Protein AF-A0AAN5CCN1-F1 (afdb_monomer_lite)

Organism: NCBI:txid1317129

Foldseek 3Di:
DDPDPDDDDDDDDDDDDDDDDDPVVVVVVVVVVVVVVVVVVVVVVVVVVVVVVVVVVVVVVVVVVVVVVVVVVVVVVVVVVVVVVVVVVVVVVVVVVVVVVVVVVVVVVVVVVVVVVVVVVVVVVVVVVVVVVVVVVVVVVVVVVVVVVVVVVVLVVVLVVLVVVLVVLVCVLVVVVVVLVVVLVVLVVVLVVLVVLLVVLVVLLVVLVVVLVVLVVVLVVLVVVLVCLVVPPDPDDPDPVPVVSVVSSVVSVVSNVVSVVVSVVSVVVSVVSVVSSVVSVVVSVVSVVVSVVSVVVVVVSVVSVVVSVVSVVVSVVSVVVD

pLDDT: mean 79.85, std 13.92, range [31.0, 95.88]

Radius of gyration: 104.15 Å; chains: 1; bounding box: 204×70×300 Å

Sequence (322 aa):
TDPRLVKAAAAWRRPHVVENDDTRRIAELSALLQSSEEKLKKVQAEFEALNTEHENLCFSVMESDREQFLKNEEDERRQMHQQQQENASAEELRALNEQYIAALATASEKTNRAKEAQDLAEEMRKIAVELEEGKEKAEREKEGLEKEKEQWERDRVELQRTSEESARKRMEVESVRVEQERSLEEAKKIVEGLQTSLAEANERVEDEKRAARQFKGERDIFEHQCARLKSGQWIGGEGREAWEHANEARRDSKRVSELTDENEELRESKEKYKKRAREYETQIDELKEDVEKLKKRSKEYERLEKELAESEERVKKLEKKK

Structure (mmCIF, N/CA/C/O backbone):
data_AF-A0AAN5CCN1-F1
#
_entry.id   AF-A0AAN5CCN1-F1
#
loop_
_atom_site.group_PDB
_atom_site.id
_atom_site.type_symbol
_atom_site.label_atom_id
_atom_site.label_alt_id
_atom_site.label_comp_id
_atom_site.label_asym_id
_atom_site.label_entity_id
_atom_site.label_seq_id
_atom_site.pdbx_PDB_ins_code
_atom_site.Cartn_x
_atom_site.Cartn_y
_atom_site.Cartn_z
_atom_site.occupancy
_atom_site.B_iso_or_equiv
_atom_site.auth_seq_id
_atom_site.auth_comp_id
_atom_site.auth_asym_id
_atom_site.auth_atom_id
_atom_site.pdbx_PDB_model_num
ATOM 1 N N . THR A 1 1 ? -143.701 -50.642 207.546 1.00 44.88 1 THR A N 1
ATOM 2 C CA . THR A 1 1 ? -143.679 -51.859 208.384 1.00 44.88 1 THR A CA 1
ATOM 3 C C . THR A 1 1 ? -142.473 -52.654 207.913 1.00 44.88 1 THR A C 1
ATOM 5 O O . THR A 1 1 ? -142.410 -52.966 206.742 1.00 44.88 1 THR A O 1
ATOM 8 N N . ASP A 1 2 ? -141.387 -52.814 208.659 1.00 35.19 2 ASP A N 1
ATOM 9 C CA . ASP A 1 2 ? -141.353 -53.311 210.030 1.00 35.19 2 ASP A CA 1
ATOM 10 C C . ASP A 1 2 ? -140.058 -52.879 210.770 1.00 35.19 2 ASP A C 1
ATOM 12 O O . ASP A 1 2 ? -138.957 -53.043 210.236 1.00 35.19 2 ASP A O 1
ATOM 16 N N . PRO A 1 3 ? -140.177 -52.320 211.985 1.00 55.41 3 PRO A N 1
ATOM 17 C CA . PRO A 1 3 ? -139.086 -52.041 212.903 1.00 55.41 3 PRO A CA 1
ATOM 18 C C . PRO A 1 3 ? -139.010 -53.102 214.018 1.00 55.41 3 PRO A C 1
ATOM 20 O O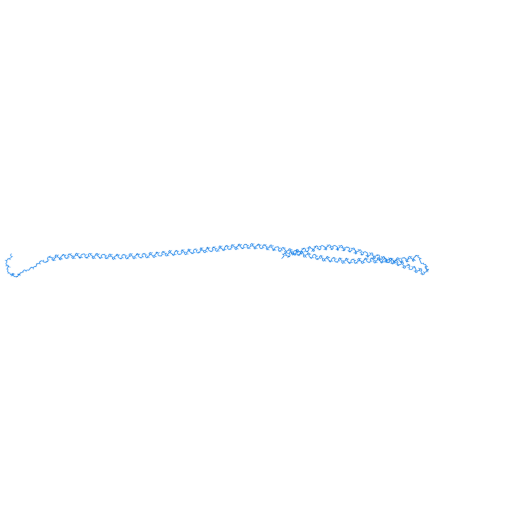 . PRO A 1 3 ? -139.718 -52.947 215.009 1.00 55.41 3 PRO A O 1
ATOM 23 N N . ARG A 1 4 ? -138.136 -54.130 213.919 1.00 36.91 4 ARG A N 1
ATOM 24 C CA . ARG A 1 4 ? -137.666 -54.950 215.080 1.00 36.91 4 ARG A CA 1
ATOM 25 C C . ARG A 1 4 ? -136.592 -56.031 214.806 1.00 36.91 4 ARG A C 1
ATOM 27 O O . ARG A 1 4 ? -136.579 -57.050 215.484 1.00 36.91 4 ARG A O 1
ATOM 34 N N . LEU A 1 5 ? -135.610 -55.785 213.928 1.00 45.53 5 LEU A N 1
ATOM 35 C CA . LEU A 1 5 ? -134.343 -56.558 213.909 1.00 45.53 5 LEU A CA 1
ATOM 36 C C . LEU A 1 5 ? -133.099 -55.665 213.987 1.00 45.53 5 LEU A C 1
ATOM 38 O O . LEU A 1 5 ? -132.207 -55.639 213.148 1.00 45.53 5 LEU A O 1
ATOM 42 N N . VAL A 1 6 ? -133.069 -54.945 215.098 1.00 54.22 6 VAL A N 1
ATOM 43 C CA . VAL A 1 6 ? -131.867 -54.557 215.829 1.00 54.22 6 VAL A CA 1
ATOM 44 C C . VAL A 1 6 ? -131.259 -55.815 216.486 1.00 54.22 6 VAL A C 1
ATOM 46 O O . VAL A 1 6 ? -132.013 -56.582 217.078 1.00 54.22 6 VAL A O 1
ATOM 49 N N . LYS A 1 7 ? -129.912 -55.929 216.458 1.00 37.81 7 LYS A N 1
ATOM 50 C CA . LYS A 1 7 ? -128.978 -56.817 217.221 1.00 37.81 7 LYS A CA 1
ATOM 51 C C . LYS A 1 7 ? -128.386 -58.072 216.537 1.00 37.81 7 LYS A C 1
ATOM 53 O O . LYS A 1 7 ? -128.827 -59.182 216.801 1.00 37.81 7 LYS A O 1
ATOM 58 N N . ALA A 1 8 ? -127.284 -57.862 215.798 1.00 35.12 8 ALA A N 1
ATOM 59 C CA . ALA A 1 8 ? -125.962 -58.543 215.868 1.00 35.12 8 ALA A CA 1
ATOM 60 C C . ALA A 1 8 ? -125.164 -58.173 214.592 1.00 35.12 8 ALA A C 1
ATOM 62 O O . ALA A 1 8 ? -125.654 -58.428 213.506 1.00 35.12 8 ALA A O 1
ATOM 63 N N . ALA A 1 9 ? -123.982 -57.562 214.541 1.00 35.44 9 ALA A N 1
ATOM 64 C CA . ALA A 1 9 ? -123.007 -57.032 215.489 1.00 35.44 9 ALA A CA 1
ATOM 65 C C . ALA A 1 9 ? -122.346 -55.826 214.762 1.00 35.44 9 ALA A C 1
ATOM 67 O O . ALA A 1 9 ? -122.072 -55.910 213.574 1.00 35.44 9 ALA A O 1
ATOM 68 N N . ALA A 1 10 ? -122.125 -54.635 215.319 1.00 42.72 10 ALA A N 1
ATOM 69 C CA . ALA A 1 10 ? -121.619 -54.298 216.647 1.00 42.72 10 ALA A CA 1
ATOM 70 C C . ALA A 1 10 ? -120.283 -54.992 216.995 1.00 42.72 10 ALA A C 1
ATOM 72 O O . ALA A 1 10 ? -120.153 -55.557 218.070 1.00 42.72 10 ALA A O 1
ATOM 73 N N . ALA A 1 11 ? -119.327 -54.952 216.055 1.00 41.59 11 ALA A N 1
ATOM 74 C CA . ALA A 1 11 ? -117.852 -54.971 216.174 1.00 41.59 11 ALA A CA 1
ATOM 75 C C . ALA A 1 11 ? -117.351 -55.108 214.716 1.00 41.59 11 ALA A C 1
ATOM 77 O O . ALA A 1 11 ? -117.793 -56.028 214.048 1.00 41.59 11 ALA A O 1
ATOM 78 N N . TRP A 1 12 ? -116.519 -54.290 214.072 1.00 34.72 12 TRP A N 1
ATOM 79 C CA . TRP A 1 12 ? -115.275 -53.599 214.422 1.00 34.72 12 TRP A CA 1
ATOM 80 C C . TRP A 1 12 ? -115.269 -52.259 213.638 1.00 34.72 12 TRP A C 1
ATOM 82 O O . TRP A 1 12 ? -115.491 -52.255 212.437 1.00 34.72 12 TRP A O 1
ATOM 92 N N . ARG A 1 13 ? -115.320 -51.075 214.262 1.00 39.66 13 ARG A N 1
ATOM 93 C CA . ARG A 1 13 ? -114.197 -50.215 214.700 1.00 39.66 13 ARG A CA 1
ATOM 94 C C . ARG A 1 13 ? -113.121 -49.899 213.632 1.00 39.66 13 ARG A C 1
ATOM 96 O O . ARG A 1 13 ? -112.236 -50.717 213.430 1.00 39.66 13 ARG A O 1
ATOM 103 N N . ARG A 1 14 ? -113.125 -48.620 213.202 1.00 33.03 14 ARG A N 1
ATOM 104 C CA . ARG A 1 14 ? -112.002 -47.657 213.000 1.00 33.03 14 ARG A CA 1
ATOM 105 C C . ARG A 1 14 ? -111.783 -47.066 211.587 1.00 33.03 14 ARG A C 1
ATOM 107 O O . ARG A 1 14 ? -112.131 -47.704 210.604 1.00 33.03 14 ARG A O 1
ATOM 114 N N . PRO A 1 15 ? -111.286 -45.808 211.527 1.00 51.84 15 PRO A N 1
ATOM 115 C CA . PRO A 1 15 ? -111.337 -44.912 210.368 1.00 51.84 15 PRO A CA 1
ATOM 116 C C . PRO A 1 15 ? -110.083 -45.048 209.500 1.00 51.84 15 PRO A C 1
ATOM 118 O O . PRO A 1 15 ? -109.038 -45.367 210.052 1.00 51.84 15 PRO A O 1
ATOM 121 N N . HIS A 1 16 ? -110.134 -44.698 208.210 1.00 31.00 16 HIS A N 1
ATOM 122 C CA . HIS A 1 16 ? -108.922 -44.250 207.517 1.00 31.00 16 HIS A CA 1
ATOM 123 C C . HIS A 1 16 ? -109.185 -43.175 206.451 1.00 31.00 16 HIS A C 1
ATOM 125 O O . HIS A 1 16 ? -110.018 -43.309 205.563 1.00 31.00 16 HIS A O 1
ATOM 131 N N . VAL A 1 17 ? -108.431 -42.098 206.649 1.00 50.31 17 VAL A N 1
ATOM 132 C CA . VAL A 1 17 ? -108.052 -40.974 205.786 1.00 50.31 17 VAL A CA 1
ATOM 133 C C . VAL A 1 17 ? -107.443 -41.443 204.459 1.00 50.31 17 VAL A C 1
ATOM 135 O O . VAL A 1 17 ? -106.664 -42.386 204.522 1.00 50.31 17 VAL A O 1
ATOM 138 N N . VAL A 1 18 ? -107.711 -40.732 203.345 1.00 39.16 18 VAL A N 1
ATOM 139 C CA . VAL A 1 18 ? -106.771 -40.338 202.249 1.00 39.16 18 VAL A CA 1
ATOM 140 C C . VAL A 1 18 ? -107.437 -39.147 201.506 1.00 39.16 18 VAL A C 1
ATOM 142 O O . VAL A 1 18 ? -108.530 -39.317 200.981 1.00 39.16 18 VAL A O 1
ATOM 145 N N . GLU A 1 19 ? -107.099 -37.865 201.699 1.00 41.69 19 GLU A N 1
ATOM 146 C CA . GLU A 1 19 ? -105.980 -37.034 201.179 1.00 41.69 19 GLU A CA 1
ATOM 147 C C . GLU A 1 19 ? -105.875 -36.825 199.635 1.00 41.69 19 GLU A C 1
ATOM 149 O O . GLU A 1 19 ? -105.309 -37.624 198.906 1.00 41.69 19 GLU A O 1
ATOM 154 N N . ASN A 1 20 ? -106.420 -35.687 199.165 1.00 55.09 20 ASN A N 1
ATOM 155 C CA . ASN A 1 20 ? -105.828 -34.602 198.341 1.00 55.09 20 ASN A CA 1
ATOM 156 C C . ASN A 1 20 ? -105.155 -34.732 196.937 1.00 55.09 20 ASN A C 1
ATOM 158 O O . ASN A 1 20 ? -104.833 -33.661 196.425 1.00 55.09 20 ASN A O 1
ATOM 162 N N . ASP A 1 21 ? -105.011 -35.868 196.234 1.00 46.94 21 ASP A N 1
ATOM 163 C CA . ASP A 1 21 ? -104.158 -35.882 195.000 1.00 46.94 21 ASP A CA 1
ATOM 164 C C . ASP A 1 21 ? -104.788 -36.211 193.617 1.00 46.94 21 ASP A C 1
ATOM 166 O O . ASP A 1 21 ? -104.197 -35.876 192.585 1.00 46.94 21 ASP A O 1
ATOM 170 N N . ASP A 1 22 ? -105.984 -36.798 193.514 1.00 50.06 22 ASP A N 1
ATOM 171 C CA . ASP A 1 22 ? -106.412 -37.392 192.226 1.00 50.06 22 ASP A CA 1
ATOM 172 C C . ASP A 1 22 ? -107.068 -36.427 191.217 1.00 50.06 22 ASP A C 1
ATOM 174 O O . ASP A 1 22 ? -106.969 -36.622 190.004 1.00 50.06 22 ASP A O 1
ATOM 178 N N . THR A 1 23 ? -107.690 -35.333 191.660 1.00 59.09 23 THR A N 1
ATOM 179 C CA . THR A 1 23 ? -108.359 -34.385 190.744 1.00 59.09 23 THR A CA 1
ATOM 180 C C . THR A 1 23 ? -107.394 -33.427 190.041 1.00 59.09 23 THR A C 1
ATOM 182 O O . THR A 1 23 ? -107.690 -32.961 188.941 1.00 59.09 23 THR A O 1
ATOM 185 N N . ARG A 1 24 ? -106.209 -33.168 190.613 1.00 59.09 24 ARG A N 1
ATOM 186 C CA . ARG A 1 24 ? -105.156 -32.351 189.979 1.00 59.09 24 ARG A CA 1
ATOM 187 C C . ARG A 1 24 ? -104.412 -33.123 188.885 1.00 59.09 24 ARG A C 1
ATOM 189 O O . ARG A 1 24 ? -104.154 -32.579 187.814 1.00 59.09 24 ARG A O 1
ATOM 196 N N . ARG A 1 25 ? -104.162 -34.415 189.120 1.00 58.06 25 ARG A N 1
ATOM 197 C CA . ARG A 1 25 ? -103.457 -35.315 188.192 1.00 58.06 25 ARG A CA 1
ATOM 198 C C . ARG A 1 25 ? -104.199 -35.522 186.868 1.00 58.06 25 ARG A C 1
ATOM 200 O O . ARG A 1 25 ? -103.570 -35.566 185.815 1.00 58.06 25 ARG A O 1
ATOM 207 N N . ILE A 1 26 ? -105.532 -35.593 186.898 1.00 64.75 26 ILE A N 1
ATOM 208 C CA . ILE A 1 26 ? -106.364 -35.749 185.688 1.00 64.75 26 ILE A CA 1
ATOM 209 C C . ILE A 1 26 ? -106.328 -34.482 184.810 1.00 64.75 26 ILE A C 1
ATOM 211 O O . ILE A 1 26 ? -106.294 -34.580 183.579 1.00 64.75 26 ILE A O 1
ATOM 215 N N . ALA A 1 27 ? -106.280 -33.295 185.422 1.00 62.25 27 ALA A N 1
ATOM 216 C CA . ALA A 1 27 ? -106.180 -32.030 184.695 1.00 62.25 27 ALA A CA 1
ATOM 217 C C . ALA A 1 27 ? -104.796 -31.837 184.043 1.00 62.25 27 ALA A C 1
ATOM 219 O O . ALA A 1 27 ? -104.719 -31.438 182.881 1.00 62.25 27 ALA A O 1
ATOM 220 N N . GLU A 1 28 ? -103.709 -32.186 184.742 1.00 62.81 28 GLU A N 1
ATOM 221 C CA . GLU A 1 28 ? -102.344 -32.116 184.192 1.00 62.81 28 GLU A CA 1
ATOM 222 C C . GLU A 1 28 ? -102.115 -33.107 183.038 1.00 62.81 28 GLU A C 1
ATOM 224 O O . GLU A 1 28 ? -101.516 -32.743 182.024 1.00 62.81 28 GLU A O 1
ATOM 229 N N . LEU A 1 29 ? -102.645 -34.334 183.134 1.00 68.25 29 LEU A N 1
ATOM 230 C CA . LEU A 1 29 ? -102.535 -35.331 182.059 1.00 68.25 29 LEU A CA 1
ATOM 231 C C . LEU A 1 29 ? -103.329 -34.938 180.804 1.00 68.25 29 LEU A C 1
ATOM 233 O O . LEU A 1 29 ? -102.858 -35.164 179.691 1.00 68.25 29 LEU A O 1
ATOM 237 N N . SER A 1 30 ? -104.491 -34.298 180.965 1.00 64.56 30 SER A N 1
ATOM 238 C CA . SER A 1 30 ? -105.296 -33.822 179.829 1.00 64.56 30 SER A CA 1
ATOM 239 C C . SER A 1 30 ? -104.616 -32.665 179.081 1.00 64.56 30 SER A C 1
ATOM 241 O O . SER A 1 30 ? -104.650 -32.620 177.851 1.00 64.56 30 SER A O 1
ATOM 243 N N . ALA A 1 31 ? -103.931 -31.770 179.803 1.00 63.81 31 ALA A N 1
ATOM 244 C CA . ALA A 1 31 ? -103.154 -30.681 179.206 1.00 63.81 31 ALA A CA 1
ATOM 245 C C . ALA A 1 31 ? -101.893 -31.184 178.473 1.00 63.81 31 ALA A C 1
ATOM 247 O O . ALA A 1 31 ? -101.546 -30.678 177.403 1.00 63.81 31 ALA A O 1
ATOM 248 N N . LEU A 1 32 ? -101.228 -32.216 179.007 1.00 65.00 32 LEU A N 1
ATOM 249 C CA . LEU A 1 32 ? -100.095 -32.866 178.340 1.00 65.00 32 LEU A CA 1
ATOM 250 C C . LEU A 1 32 ? -100.515 -33.597 177.056 1.00 65.00 32 LEU A C 1
ATOM 252 O O . LEU A 1 32 ? -99.784 -33.537 176.067 1.00 65.00 32 LEU A O 1
ATOM 256 N N . LEU A 1 33 ? -101.697 -34.225 177.040 1.00 67.75 33 LEU A N 1
ATOM 257 C CA . LEU A 1 33 ? -102.215 -34.909 175.853 1.00 67.75 33 LEU A CA 1
ATOM 258 C C . LEU A 1 33 ? -102.500 -33.918 174.711 1.00 67.75 33 LEU A C 1
ATOM 260 O O . LEU A 1 33 ? -101.992 -34.106 173.606 1.00 67.75 33 LEU A O 1
ATOM 264 N N . GLN A 1 34 ? -103.198 -32.810 174.997 1.00 65.50 34 GLN A N 1
ATOM 265 C CA . GLN A 1 34 ? -103.456 -31.754 174.005 1.00 65.50 34 GLN A CA 1
ATOM 266 C C . GLN A 1 34 ? -102.159 -31.122 173.477 1.00 65.50 34 GLN A C 1
ATOM 268 O O . GLN A 1 34 ? -102.008 -30.933 172.271 1.00 65.50 34 GLN A O 1
ATOM 273 N N . SER A 1 35 ? -101.174 -30.883 174.353 1.00 66.62 35 SER A N 1
ATOM 274 C CA . SER A 1 35 ? -99.860 -30.374 173.935 1.00 66.62 35 SER A CA 1
ATOM 275 C C . SER A 1 35 ? -99.099 -31.353 173.029 1.00 66.62 35 SER A C 1
ATOM 277 O O . SER A 1 35 ? -98.340 -30.928 172.154 1.00 66.62 35 SER A O 1
ATOM 279 N N . SER A 1 36 ? -99.279 -32.663 173.221 1.00 60.97 36 SER A N 1
ATOM 280 C CA . SER A 1 36 ? -98.628 -33.684 172.394 1.00 60.97 36 SER A CA 1
ATOM 281 C C . SER A 1 36 ? -99.277 -33.851 171.012 1.00 60.97 36 SER A C 1
ATOM 283 O O . SER A 1 36 ? -98.557 -34.024 170.028 1.00 60.97 36 SER A O 1
ATOM 285 N N . GLU A 1 37 ? -100.602 -33.704 170.904 1.00 63.62 37 GLU A N 1
ATOM 286 C CA . GLU A 1 37 ? -101.323 -33.761 169.622 1.00 63.62 37 GLU A CA 1
ATOM 287 C C . GLU A 1 37 ? -101.008 -32.563 168.712 1.00 63.62 37 GLU A C 1
ATOM 289 O O . GLU A 1 37 ? -100.835 -32.731 167.502 1.00 63.62 37 GLU A O 1
ATOM 294 N N . GLU A 1 38 ? -100.866 -31.357 169.273 1.00 67.44 38 GLU A N 1
ATOM 295 C CA . GLU A 1 38 ? -100.464 -30.170 168.502 1.00 67.44 38 GLU A CA 1
ATOM 296 C C . GLU A 1 38 ? -99.035 -30.285 167.957 1.00 67.44 38 GLU A C 1
ATOM 298 O O . GLU A 1 38 ? -98.768 -29.898 166.816 1.00 67.44 38 GLU A O 1
ATOM 303 N N . LYS A 1 39 ? -98.113 -30.868 168.734 1.00 67.94 39 LYS A N 1
ATOM 304 C CA . LYS A 1 39 ? -96.731 -31.102 168.285 1.00 67.94 39 LYS A CA 1
ATOM 305 C C . LYS A 1 39 ? -96.664 -32.122 167.147 1.00 67.94 39 LYS A C 1
ATOM 307 O O . LYS A 1 39 ? -95.912 -31.907 166.201 1.00 67.94 39 LYS A O 1
ATOM 312 N N . LEU A 1 40 ? -97.473 -33.183 167.197 1.00 65.38 40 LEU A N 1
ATOM 313 C CA . LEU A 1 40 ? -97.547 -34.195 166.135 1.00 65.38 40 LEU A CA 1
ATOM 314 C C . LEU A 1 40 ? -98.073 -33.619 164.815 1.00 65.38 40 LEU A C 1
ATOM 316 O O . LEU A 1 40 ? -97.466 -33.844 163.770 1.00 65.38 40 LEU A O 1
ATOM 320 N N . LYS A 1 41 ? -99.134 -32.802 164.862 1.00 67.19 41 LYS A N 1
ATOM 321 C CA . LYS A 1 41 ? -99.657 -32.124 163.661 1.00 67.19 41 LYS A CA 1
ATOM 322 C C . LYS A 1 41 ? -98.634 -31.185 163.021 1.00 67.19 41 LYS A C 1
ATOM 324 O O . LYS A 1 41 ? -98.588 -31.080 161.799 1.00 67.19 41 LYS A O 1
ATOM 329 N N . LYS A 1 42 ? -97.801 -30.526 163.830 1.00 68.81 42 LYS A N 1
ATOM 330 C CA . LYS A 1 42 ? -96.772 -29.610 163.327 1.00 68.81 42 LYS A CA 1
ATOM 331 C C . LYS A 1 42 ? -95.638 -30.344 162.603 1.00 68.81 42 LYS A C 1
ATOM 333 O O . LYS A 1 42 ? -95.260 -29.936 161.512 1.00 68.81 42 LYS A O 1
ATOM 338 N N . VAL A 1 43 ? -95.164 -31.462 163.158 1.00 69.19 43 VAL A N 1
ATOM 339 C CA . VAL A 1 43 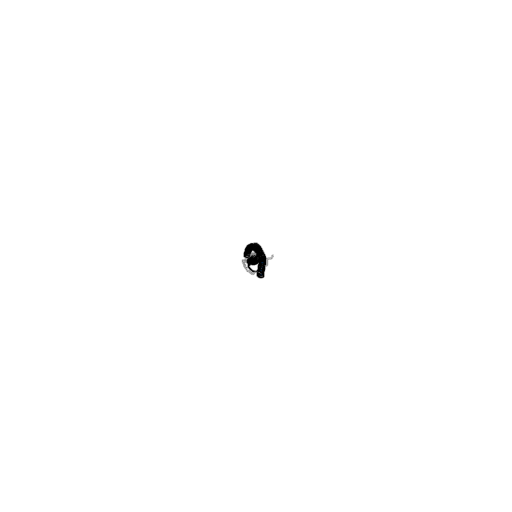? -94.117 -32.289 162.526 1.00 69.19 43 VAL A CA 1
ATOM 340 C C . VAL A 1 43 ? -94.604 -32.907 161.210 1.00 69.19 43 VAL A C 1
ATOM 342 O O . VAL A 1 43 ? -93.846 -32.990 160.248 1.00 69.19 43 VAL A O 1
ATOM 345 N N . GLN A 1 44 ? -95.876 -33.305 161.138 1.00 62.91 44 GLN A N 1
ATOM 346 C CA . GLN A 1 44 ? -96.441 -33.919 159.935 1.00 62.91 44 GLN A CA 1
ATOM 347 C C . GLN A 1 44 ? -96.554 -32.922 158.767 1.00 62.91 44 GLN A C 1
ATOM 349 O O . GLN A 1 44 ? -96.221 -33.267 157.637 1.00 62.91 44 GLN A O 1
ATOM 354 N N . ALA A 1 45 ? -96.915 -31.665 159.049 1.00 67.25 45 ALA A N 1
ATOM 355 C CA . ALA A 1 45 ? -96.943 -30.596 158.047 1.00 67.25 45 ALA A CA 1
ATOM 356 C C . ALA A 1 45 ? -95.538 -30.197 157.550 1.00 67.25 45 ALA A C 1
ATOM 358 O O . ALA A 1 45 ? -95.360 -29.910 156.368 1.00 67.25 45 ALA A O 1
ATOM 359 N N . GLU A 1 46 ? -94.530 -30.202 158.431 1.00 70.69 46 GLU A N 1
ATOM 360 C CA . GLU A 1 46 ? -93.139 -29.907 158.054 1.00 70.69 46 GLU A CA 1
ATOM 361 C C . GLU A 1 46 ? -92.543 -31.000 157.144 1.00 70.69 46 GLU A C 1
ATOM 363 O O . GLU A 1 46 ? -91.785 -30.684 156.229 1.00 70.69 46 GLU A O 1
ATOM 368 N N . PHE A 1 47 ? -92.925 -32.270 157.328 1.00 68.75 47 PHE A N 1
ATOM 369 C CA . PHE A 1 47 ? -92.467 -33.375 156.475 1.00 68.75 47 PHE A CA 1
ATOM 370 C C . PHE A 1 47 ? -93.073 -33.336 155.062 1.00 68.75 47 PHE A C 1
ATOM 372 O O . PHE A 1 47 ? -92.354 -33.526 154.081 1.00 68.75 47 PHE A O 1
ATOM 379 N N . GLU A 1 48 ? -94.376 -33.058 154.938 1.00 68.81 48 GLU A N 1
ATOM 380 C CA . GLU A 1 48 ? -95.043 -32.960 153.630 1.00 68.81 48 GLU A CA 1
ATOM 381 C C . GLU A 1 48 ? -94.498 -31.790 152.795 1.00 68.81 48 GLU A C 1
ATOM 383 O O . GLU A 1 48 ? -94.245 -31.965 151.603 1.00 68.81 48 GLU A O 1
ATOM 388 N N . ALA A 1 49 ? -94.220 -30.640 153.424 1.00 67.44 49 ALA A N 1
ATOM 389 C CA . ALA A 1 49 ? -93.617 -29.486 152.753 1.00 67.44 49 ALA A CA 1
ATOM 390 C C . ALA A 1 49 ? -92.219 -29.801 152.186 1.00 67.44 49 ALA A C 1
ATOM 392 O O . ALA A 1 49 ? -91.916 -29.455 151.040 1.00 67.44 49 ALA A O 1
ATOM 393 N N . LEU A 1 50 ? -91.393 -30.519 152.956 1.00 70.00 50 LEU A N 1
ATOM 394 C CA . LEU A 1 50 ? -90.042 -30.901 152.537 1.00 70.00 50 LEU A CA 1
ATOM 395 C C . LEU A 1 50 ? -90.053 -31.907 151.376 1.00 70.00 50 LEU A C 1
ATOM 397 O O . LEU A 1 50 ? -89.197 -31.846 150.494 1.00 70.00 50 LEU A O 1
ATOM 401 N N . ASN A 1 51 ? -91.035 -32.812 151.345 1.00 63.75 51 ASN A N 1
ATOM 402 C CA . ASN A 1 51 ? -91.148 -33.796 150.271 1.00 63.75 51 ASN A CA 1
ATOM 403 C C . ASN A 1 51 ? -91.524 -33.137 148.929 1.00 63.75 51 ASN A C 1
ATOM 405 O O . ASN A 1 51 ? -90.949 -33.474 147.895 1.00 63.75 51 ASN A O 1
ATOM 409 N N . THR A 1 52 ? -92.406 -32.130 148.942 1.00 68.88 52 THR A N 1
ATOM 410 C CA . THR A 1 52 ? -92.730 -31.343 147.737 1.00 68.88 52 THR A CA 1
ATOM 411 C C . THR A 1 52 ? -91.572 -30.476 147.234 1.00 68.88 52 THR A C 1
ATOM 413 O O . THR A 1 52 ? -91.418 -30.307 146.025 1.00 68.88 52 THR A O 1
ATOM 416 N N . GLU A 1 53 ? -90.727 -29.939 148.121 1.00 68.75 53 GLU A N 1
ATOM 417 C CA . GLU A 1 53 ? -89.518 -29.218 147.693 1.00 68.75 53 GLU A CA 1
ATOM 418 C C . GLU A 1 53 ? -88.506 -30.154 147.018 1.00 68.75 53 GLU A C 1
ATOM 420 O O . GLU A 1 53 ? -87.878 -29.767 146.031 1.00 68.75 53 GLU A O 1
ATOM 425 N N . HIS A 1 54 ? -88.385 -31.398 147.492 1.00 69.00 54 HIS A N 1
ATOM 426 C CA . HIS A 1 54 ? -87.480 -32.378 146.895 1.00 69.00 54 HIS A CA 1
ATOM 427 C C . HIS A 1 54 ? -87.920 -32.807 145.484 1.00 69.00 54 HIS A C 1
ATOM 429 O O . HIS A 1 54 ? -87.095 -32.826 144.568 1.00 69.00 54 HIS A O 1
ATOM 435 N N . GLU A 1 55 ? -89.214 -33.080 145.277 1.00 67.44 55 GLU A N 1
ATOM 436 C CA . GLU A 1 55 ? -89.750 -33.456 143.958 1.00 67.44 55 GLU A CA 1
ATOM 437 C C . GLU A 1 55 ? -89.574 -32.336 142.917 1.00 67.44 55 GLU A C 1
ATOM 439 O O . GLU A 1 55 ? -89.153 -32.602 141.788 1.00 67.44 55 GLU A O 1
ATOM 444 N N . ASN A 1 56 ? -89.799 -31.075 143.302 1.00 70.31 56 ASN A N 1
ATOM 445 C CA . ASN A 1 56 ? -89.608 -29.926 142.410 1.00 70.31 56 ASN A CA 1
ATOM 446 C C . ASN A 1 56 ? -88.140 -29.734 141.991 1.00 70.31 56 ASN A C 1
ATOM 448 O O . ASN A 1 56 ? -87.869 -29.389 140.839 1.00 70.31 56 ASN A O 1
ATOM 452 N N . LEU A 1 57 ? -87.184 -29.997 142.890 1.00 71.94 57 LEU A N 1
ATOM 453 C CA . LEU A 1 57 ? -85.756 -29.880 142.579 1.00 71.94 57 LEU A CA 1
ATOM 454 C C . LEU A 1 57 ? -85.292 -30.963 141.590 1.00 71.94 57 LEU A C 1
ATOM 456 O O . LEU A 1 57 ? -84.492 -30.690 140.693 1.00 71.94 57 LEU A O 1
ATOM 460 N N . CYS A 1 58 ? -85.811 -32.189 141.722 1.00 66.94 58 CYS A N 1
ATOM 461 C CA . CYS A 1 58 ? -85.497 -33.280 140.798 1.00 66.94 58 CYS A CA 1
ATOM 462 C C . CYS A 1 58 ? -86.014 -33.014 139.374 1.00 66.94 58 CYS A C 1
ATOM 464 O O . CYS A 1 58 ? -85.316 -33.340 138.413 1.00 66.94 58 CYS A O 1
ATOM 466 N N . PHE A 1 59 ? -87.184 -32.383 139.217 1.00 66.19 59 PHE A N 1
ATOM 467 C CA . PHE A 1 59 ? -87.696 -31.999 137.895 1.00 66.19 59 PHE A CA 1
ATOM 468 C C . PHE A 1 59 ? -86.886 -30.864 137.251 1.00 66.19 59 PHE A C 1
ATOM 470 O O . PHE A 1 59 ? -86.548 -30.964 136.071 1.00 66.19 59 PHE A O 1
ATOM 477 N N . SER A 1 60 ? -86.492 -29.832 138.010 1.00 69.81 60 SER A N 1
ATOM 478 C CA . SER A 1 60 ? -85.764 -28.688 137.435 1.00 69.81 60 SER A CA 1
ATOM 479 C C . SER A 1 60 ? -84.362 -29.044 136.928 1.00 69.81 60 SER A C 1
ATOM 481 O O . SER A 1 60 ? -83.904 -28.483 135.934 1.00 69.81 60 SER A O 1
ATOM 483 N N . VAL A 1 61 ? -83.670 -29.983 137.589 1.00 70.12 61 VAL A N 1
ATOM 484 C CA . VAL A 1 61 ? -82.332 -30.427 137.151 1.00 70.12 61 VAL A CA 1
ATOM 485 C C . VAL A 1 61 ? -82.418 -31.220 135.841 1.00 70.12 61 VAL A C 1
ATOM 487 O O . VAL A 1 61 ? -81.619 -30.992 134.936 1.00 70.12 61 VAL A O 1
ATOM 490 N N . MET A 1 62 ? -83.426 -32.084 135.682 1.00 69.25 62 MET A N 1
ATOM 491 C CA . MET A 1 62 ? -83.579 -32.882 134.457 1.00 69.25 62 MET A CA 1
ATOM 492 C C . MET A 1 62 ? -84.008 -32.058 133.233 1.00 69.25 62 MET A C 1
ATOM 494 O O . MET A 1 62 ? -83.621 -32.392 132.112 1.00 69.25 62 MET A O 1
ATOM 498 N N . GLU A 1 63 ? -84.782 -30.984 133.414 1.00 66.75 63 GLU A N 1
ATOM 499 C CA . GLU A 1 63 ? -85.133 -30.077 132.309 1.00 66.75 63 GLU A CA 1
ATOM 500 C C . GLU A 1 63 ? -83.937 -29.221 131.864 1.00 66.75 63 GLU A C 1
ATOM 502 O O . GLU A 1 63 ? -83.687 -29.105 130.662 1.00 66.75 63 GLU A O 1
ATOM 507 N N . SER A 1 64 ? -83.133 -28.724 132.812 1.00 72.62 64 SER A N 1
ATOM 508 C CA . SER A 1 64 ? -81.909 -27.960 132.522 1.00 72.62 64 SER A CA 1
ATOM 509 C C . SER A 1 64 ? -80.885 -28.770 131.715 1.00 72.62 64 SER A C 1
ATOM 511 O O . SER A 1 64 ? -80.346 -28.279 130.718 1.00 72.62 64 SER A O 1
ATOM 513 N N . ASP A 1 65 ? -80.638 -30.025 132.100 1.00 69.31 65 ASP A N 1
ATOM 514 C CA . ASP A 1 65 ? -79.659 -30.879 131.413 1.00 69.31 65 ASP A CA 1
ATOM 515 C C . ASP A 1 65 ? -80.120 -31.266 129.993 1.00 69.31 65 ASP A C 1
ATOM 517 O O . ASP A 1 65 ? -79.306 -31.397 129.072 1.00 69.31 65 ASP A O 1
ATOM 521 N N . ARG A 1 66 ? -81.437 -31.387 129.771 1.00 71.31 66 ARG A N 1
ATOM 522 C CA . ARG A 1 66 ? -82.011 -31.686 128.450 1.00 71.31 66 ARG A CA 1
ATOM 523 C C . ARG A 1 66 ? -81.924 -30.501 127.485 1.00 71.31 66 ARG A C 1
ATOM 525 O O . ARG A 1 66 ? -81.642 -30.706 126.302 1.00 71.31 66 ARG A O 1
ATOM 532 N N . GLU A 1 67 ? -82.155 -29.279 127.960 1.00 72.00 67 GLU A N 1
ATOM 533 C CA . GLU A 1 67 ? -82.051 -28.073 127.128 1.00 72.00 67 GLU A CA 1
ATOM 534 C C . GLU A 1 67 ? -80.603 -27.775 126.711 1.00 72.00 67 GLU A C 1
ATOM 536 O O . GLU A 1 67 ? -80.359 -27.401 125.561 1.00 72.00 67 GLU A O 1
ATOM 541 N N . GLN A 1 68 ? -79.623 -28.005 127.594 1.00 72.38 68 GLN A N 1
ATOM 542 C CA . GLN A 1 68 ? -78.205 -27.849 127.245 1.00 72.38 68 GLN A CA 1
ATOM 543 C C . GLN A 1 68 ? -77.734 -28.856 126.193 1.00 72.38 68 GLN A C 1
ATOM 545 O O . GLN A 1 68 ? -76.980 -28.486 125.291 1.00 72.38 68 GLN A O 1
ATOM 550 N N . PHE A 1 69 ? -78.194 -30.107 126.265 1.00 74.81 69 PHE A N 1
ATOM 551 C CA . PHE A 1 69 ? -77.815 -31.127 125.288 1.00 74.81 69 PHE A CA 1
ATOM 552 C C . PHE A 1 69 ? -78.292 -30.775 123.869 1.00 74.81 69 PHE A C 1
ATOM 554 O O . PHE A 1 69 ? -77.503 -30.813 122.926 1.00 74.81 69 PHE A O 1
ATOM 561 N N . LEU A 1 70 ? -79.556 -30.362 123.721 1.00 73.94 70 LEU A N 1
ATOM 562 C CA . LEU A 1 70 ? -80.120 -29.987 122.418 1.00 73.94 70 LEU A CA 1
ATOM 563 C C . LEU A 1 70 ? -79.432 -28.757 121.814 1.00 73.94 70 LEU A C 1
ATOM 565 O O . LEU A 1 70 ? -79.222 -28.703 120.603 1.00 73.94 70 LEU A O 1
ATOM 569 N N . LYS A 1 71 ? -79.038 -27.793 122.652 1.00 75.25 71 LYS A N 1
ATOM 570 C CA . LYS A 1 71 ? -78.329 -26.594 122.198 1.00 75.25 71 LYS A CA 1
ATOM 571 C C . LYS A 1 71 ? -76.929 -26.914 121.667 1.00 75.25 71 LYS A C 1
ATOM 573 O O . LYS A 1 71 ? -76.557 -26.417 120.608 1.00 75.25 71 LYS A O 1
ATOM 578 N N . ASN A 1 72 ? -76.194 -27.792 122.350 1.00 75.00 72 ASN A N 1
ATOM 579 C CA . ASN A 1 72 ? -74.871 -28.223 121.895 1.00 75.00 72 ASN A CA 1
ATOM 580 C C . ASN A 1 72 ? -74.945 -28.983 120.558 1.00 75.00 72 ASN A C 1
ATOM 582 O O . ASN A 1 72 ? -74.115 -28.754 119.681 1.00 75.00 72 ASN A O 1
ATOM 586 N N . GLU A 1 73 ? -75.961 -29.830 120.361 1.00 73.25 73 GLU A N 1
ATOM 587 C CA . GLU A 1 73 ? -76.131 -30.579 119.106 1.00 73.25 73 GLU A CA 1
ATOM 588 C C . GLU A 1 73 ? -76.475 -29.662 117.912 1.00 73.25 73 GLU A C 1
ATOM 590 O O . GLU A 1 73 ? -76.065 -29.909 116.773 1.00 73.25 73 GLU A O 1
ATOM 595 N N . GLU A 1 74 ? -77.222 -28.580 118.153 1.00 74.56 74 GLU A N 1
ATOM 596 C CA . GLU A 1 74 ? -77.573 -27.602 117.120 1.00 74.56 74 GLU A CA 1
ATOM 597 C C . GLU A 1 74 ? -76.382 -26.700 116.745 1.00 74.56 74 GLU A C 1
ATOM 599 O O . GLU A 1 74 ? -76.180 -26.400 115.562 1.00 74.56 74 GLU A O 1
ATOM 604 N N . ASP A 1 75 ? -75.554 -26.324 117.723 1.00 75.25 75 ASP A N 1
ATOM 605 C CA . ASP A 1 75 ? -74.352 -25.515 117.505 1.00 75.25 75 ASP A CA 1
ATOM 606 C C . ASP A 1 75 ? -73.260 -26.290 116.733 1.00 75.25 75 ASP A C 1
ATOM 608 O O . ASP A 1 75 ? -72.650 -25.732 115.814 1.00 75.25 75 ASP A O 1
ATOM 612 N N . GLU A 1 76 ? -73.074 -27.591 116.993 1.00 74.12 76 GLU A N 1
ATOM 613 C CA . GLU A 1 76 ? -72.147 -28.441 116.220 1.00 74.12 76 GLU A CA 1
ATOM 614 C C . GLU A 1 76 ? -72.572 -28.585 114.747 1.00 74.12 76 GLU A C 1
ATOM 616 O O . GLU A 1 76 ? -71.740 -28.503 113.834 1.00 74.12 76 GLU A O 1
ATOM 621 N N . ARG A 1 77 ? -73.878 -28.727 114.476 1.00 73.69 77 ARG A N 1
ATOM 622 C CA . ARG A 1 77 ? -74.392 -28.793 113.095 1.00 73.69 77 ARG A CA 1
ATOM 623 C C . ARG A 1 77 ? -74.194 -27.479 112.343 1.00 73.69 77 ARG A C 1
ATOM 625 O O . ARG A 1 77 ? -73.862 -27.505 111.155 1.00 73.69 77 ARG A O 1
ATOM 632 N N . ARG A 1 78 ? -74.364 -26.335 113.014 1.00 75.62 78 ARG A N 1
ATOM 633 C CA . ARG A 1 78 ? -74.126 -25.012 112.411 1.00 75.62 78 ARG A CA 1
ATOM 634 C C . ARG A 1 78 ? -72.649 -24.799 112.081 1.00 75.62 78 ARG A C 1
ATOM 636 O O . ARG A 1 78 ? -72.355 -24.342 110.979 1.00 75.62 78 ARG A O 1
ATOM 643 N N . GLN A 1 79 ? -71.729 -25.197 112.963 1.00 74.69 79 GLN A N 1
ATOM 644 C CA . GLN A 1 79 ? -70.287 -25.094 112.700 1.00 74.69 79 GLN A CA 1
ATOM 645 C C . GLN A 1 79 ? -69.842 -25.961 111.516 1.00 74.69 79 GLN A C 1
ATOM 647 O O . GLN A 1 79 ? -69.133 -25.477 110.633 1.00 74.69 79 GLN A O 1
ATOM 652 N N . MET A 1 80 ? -70.319 -27.206 111.435 1.00 72.19 80 MET A N 1
ATOM 653 C CA . MET A 1 80 ? -70.000 -28.098 110.313 1.00 72.19 80 MET A CA 1
ATOM 654 C C . MET A 1 80 ? -70.520 -27.560 108.971 1.00 72.19 80 MET A C 1
ATOM 656 O O . MET A 1 80 ? -69.811 -27.615 107.965 1.00 72.19 80 MET A O 1
ATOM 660 N N . HIS A 1 81 ? -71.732 -26.996 108.943 1.00 76.12 81 HIS A N 1
ATOM 661 C CA . HIS A 1 81 ? -72.295 -26.407 107.725 1.00 76.12 81 HIS A CA 1
ATOM 662 C C . HIS A 1 81 ? -71.557 -25.124 107.304 1.00 76.12 81 HIS A C 1
ATOM 664 O O . HIS A 1 81 ? -71.349 -24.889 106.111 1.00 76.12 81 HIS A O 1
ATOM 670 N N . GLN A 1 82 ? -71.135 -24.299 108.265 1.00 72.69 82 GLN A N 1
ATOM 671 C CA . GLN A 1 82 ? -70.368 -23.086 107.987 1.00 72.69 82 GLN A CA 1
ATOM 672 C C . GLN A 1 82 ? -68.979 -23.421 107.421 1.00 72.69 82 GLN A C 1
ATOM 674 O O . GLN A 1 82 ? -68.568 -22.849 106.413 1.00 72.69 82 GLN A O 1
ATOM 679 N N . GLN A 1 83 ? -68.309 -24.436 107.972 1.00 74.31 83 GLN A N 1
ATOM 680 C CA . GLN A 1 83 ? -67.003 -24.885 107.486 1.00 74.31 83 GLN A CA 1
ATOM 681 C C . GLN A 1 83 ? -67.072 -25.513 106.080 1.00 74.31 83 GLN A C 1
ATOM 683 O O . GLN A 1 83 ? -66.158 -25.340 105.273 1.00 74.31 83 GLN A O 1
ATOM 688 N N . GLN A 1 84 ? -68.168 -26.200 105.738 1.00 73.00 84 GLN A N 1
ATOM 689 C CA . GLN A 1 84 ? -68.387 -26.714 104.379 1.00 73.00 84 GLN A CA 1
ATOM 690 C C . GLN A 1 84 ? -68.624 -25.594 103.352 1.00 73.00 84 GLN A C 1
ATOM 692 O O . GLN A 1 84 ? -68.114 -25.686 102.236 1.00 73.00 84 GLN A O 1
ATOM 697 N N . GLN A 1 85 ? -69.336 -24.522 103.718 1.00 70.75 85 GLN A N 1
ATOM 698 C CA . GLN A 1 85 ? -69.535 -23.365 102.835 1.00 70.75 85 GLN A CA 1
ATOM 699 C C . GLN A 1 85 ? -68.242 -22.576 102.596 1.00 70.75 85 GLN A C 1
ATOM 701 O O . GLN A 1 85 ? -67.961 -22.190 101.460 1.00 70.75 85 GLN A O 1
ATOM 706 N N . GLU A 1 86 ? -67.428 -22.378 103.635 1.00 71.69 86 GLU A N 1
ATOM 707 C CA . GLU A 1 86 ? -66.135 -21.698 103.502 1.00 71.69 86 GLU A CA 1
ATOM 708 C C . GLU A 1 86 ? -65.173 -22.492 102.606 1.00 71.69 86 GLU A C 1
ATOM 710 O O . GLU A 1 86 ? -64.563 -21.914 101.704 1.00 71.69 86 GLU A O 1
ATOM 715 N N . ASN A 1 87 ? -65.116 -23.820 102.756 1.00 72.75 87 ASN A N 1
ATOM 716 C CA . ASN A 1 87 ? -64.284 -24.676 101.907 1.00 72.75 87 ASN A CA 1
ATOM 717 C C . ASN A 1 87 ? -64.740 -24.684 100.439 1.00 72.75 87 ASN A C 1
ATOM 719 O O . ASN A 1 87 ? -63.899 -24.551 99.551 1.00 72.75 87 ASN A O 1
ATOM 723 N N . ALA A 1 88 ? -66.050 -24.758 100.173 1.00 69.19 88 ALA A N 1
ATOM 724 C CA . ALA A 1 88 ? -66.576 -24.688 98.807 1.00 69.19 88 ALA A CA 1
ATOM 725 C C . ALA A 1 88 ? -66.254 -23.337 98.137 1.00 69.19 88 ALA A C 1
ATOM 727 O O . ALA A 1 88 ? -65.777 -23.298 97.004 1.00 69.19 88 ALA A O 1
ATOM 728 N N . SER A 1 89 ? -66.415 -22.227 98.868 1.00 72.12 89 SER A N 1
ATOM 729 C CA . SER A 1 89 ? -66.088 -20.888 98.354 1.00 72.12 89 SER A CA 1
ATOM 730 C C . SER A 1 89 ? -64.586 -20.696 98.087 1.00 72.12 89 SER A C 1
ATOM 732 O O . SER A 1 89 ? -64.196 -20.024 97.129 1.00 72.12 89 SER A O 1
ATOM 734 N N . ALA A 1 90 ? -63.722 -21.321 98.893 1.00 72.00 90 ALA A N 1
ATOM 735 C CA . ALA A 1 90 ? -62.276 -21.268 98.709 1.00 72.00 90 ALA A CA 1
ATOM 736 C C . ALA A 1 90 ? -61.804 -22.109 97.509 1.00 72.00 90 ALA A C 1
ATOM 738 O O . ALA A 1 90 ? -60.865 -21.710 96.817 1.00 72.00 90 ALA A O 1
ATOM 739 N N . GLU A 1 91 ? -62.444 -23.249 97.240 1.00 75.75 91 GLU A N 1
ATOM 740 C CA . GLU A 1 91 ? -62.163 -24.076 96.060 1.00 75.75 91 GLU A CA 1
ATOM 741 C C . GLU A 1 91 ? -62.609 -23.394 94.761 1.00 75.75 91 GLU A C 1
ATOM 743 O O . GLU A 1 91 ? -61.838 -23.363 93.799 1.00 75.75 91 GLU A O 1
ATOM 748 N N . GLU A 1 92 ? -63.782 -22.752 94.752 1.00 74.88 92 GLU A N 1
ATOM 749 C CA . GLU A 1 92 ? -64.242 -21.954 93.609 1.00 74.88 92 GLU A CA 1
ATOM 750 C C . GLU A 1 92 ? -63.285 -20.793 93.302 1.00 74.88 92 GLU A C 1
ATOM 752 O O . GLU A 1 92 ? -62.909 -20.592 92.146 1.00 74.88 92 GLU A O 1
ATOM 757 N N . LEU A 1 93 ? -62.806 -20.071 94.324 1.00 73.69 93 LEU A N 1
ATOM 758 C CA . LEU A 1 93 ? -61.833 -18.985 94.145 1.00 73.69 93 LEU A CA 1
ATOM 759 C C . LEU A 1 93 ? -60.465 -19.478 93.650 1.00 73.69 93 LEU A C 1
ATOM 761 O O . LEU A 1 93 ? -59.831 -18.793 92.844 1.00 73.69 93 LEU A O 1
ATOM 765 N N . ARG A 1 94 ? -60.002 -20.659 94.085 1.00 78.19 94 ARG A N 1
ATOM 766 C CA . ARG A 1 94 ? -58.763 -21.266 93.564 1.00 78.19 94 ARG A CA 1
ATOM 767 C C . ARG A 1 94 ? -58.909 -21.658 92.098 1.00 78.19 94 ARG A C 1
ATOM 769 O O . ARG A 1 94 ? -58.046 -21.295 91.303 1.00 78.19 94 ARG A O 1
ATOM 776 N N . ALA A 1 95 ? -60.017 -22.301 91.732 1.00 77.94 95 ALA A N 1
ATOM 777 C CA . ALA A 1 95 ? -60.291 -22.686 90.350 1.00 77.94 95 ALA A CA 1
ATOM 778 C C . ALA A 1 95 ? -60.376 -21.463 89.418 1.00 77.94 95 ALA A C 1
ATOM 780 O O . ALA A 1 95 ? -59.818 -21.470 88.320 1.00 77.94 95 ALA A O 1
ATOM 781 N N . LEU A 1 96 ? -61.015 -20.379 89.868 1.00 77.06 96 LEU A N 1
ATOM 782 C CA . LEU A 1 96 ? -61.118 -19.136 89.098 1.00 77.06 96 LEU A CA 1
ATOM 783 C C . LEU A 1 96 ? -59.756 -18.440 88.942 1.00 77.06 96 LEU A C 1
ATOM 785 O O . LEU A 1 96 ? -59.445 -17.913 87.874 1.00 77.06 96 LEU A O 1
ATOM 789 N N . ASN A 1 97 ? -58.915 -18.480 89.978 1.00 79.62 97 ASN A N 1
ATOM 790 C CA . ASN A 1 97 ? -57.565 -17.922 89.933 1.00 79.62 97 ASN A CA 1
ATOM 791 C C . ASN A 1 97 ? -56.632 -18.745 89.023 1.00 79.62 97 ASN A C 1
ATOM 793 O O . ASN A 1 97 ? -55.884 -18.177 88.230 1.00 79.62 97 ASN A O 1
ATOM 797 N N . GLU A 1 98 ? -56.728 -20.076 89.048 1.00 81.88 98 GLU A N 1
ATOM 798 C CA . GLU A 1 98 ? -56.000 -20.953 88.119 1.00 81.88 98 GLU A CA 1
ATOM 799 C C . GLU A 1 98 ? -56.407 -20.706 86.659 1.00 81.88 98 GLU A C 1
ATOM 801 O O . GLU A 1 98 ? -55.542 -20.586 85.787 1.00 81.88 98 GLU A O 1
ATOM 806 N N . GLN A 1 99 ? -57.706 -20.535 86.386 1.00 82.56 99 GLN A N 1
ATOM 807 C CA . GLN A 1 99 ? -58.194 -20.167 85.053 1.00 82.56 99 GLN A CA 1
ATOM 808 C C . GLN A 1 99 ? -57.695 -18.785 84.611 1.00 82.56 99 GLN A C 1
ATOM 810 O O . GLN A 1 99 ? -57.309 -18.612 83.453 1.00 82.56 99 GLN A O 1
ATOM 815 N N . TYR A 1 100 ? -57.654 -17.807 85.520 1.00 78.31 100 TYR A N 1
ATOM 816 C CA . TYR A 1 100 ? -57.145 -16.467 85.228 1.00 78.31 100 TYR A CA 1
ATOM 817 C C . TYR A 1 100 ? -55.637 -16.470 84.928 1.00 78.31 100 TYR A C 1
ATOM 819 O O . TYR A 1 100 ? -55.199 -15.850 83.957 1.00 78.31 100 TYR A O 1
ATOM 827 N N . ILE A 1 101 ? -54.842 -17.230 85.688 1.00 81.38 101 ILE A N 1
ATOM 828 C CA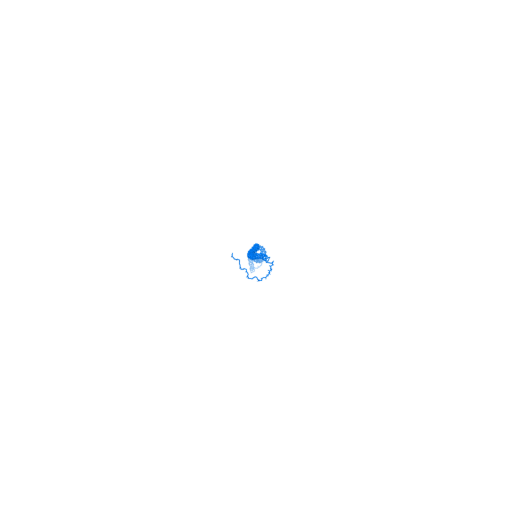 . ILE A 1 101 ? -53.404 -17.409 85.435 1.00 81.38 101 ILE A CA 1
ATOM 829 C C . ILE A 1 101 ? -53.172 -18.103 84.084 1.00 81.38 101 ILE A C 1
ATOM 831 O O . ILE A 1 101 ? -52.329 -17.655 83.304 1.00 81.38 101 ILE A O 1
ATOM 835 N N . ALA A 1 102 ? -53.948 -19.141 83.757 1.00 78.88 102 ALA A N 1
ATOM 836 C CA . ALA A 1 102 ? -53.863 -19.818 82.462 1.00 78.88 102 ALA A CA 1
ATOM 837 C C . ALA A 1 102 ? -54.246 -18.890 81.288 1.00 78.88 102 ALA A C 1
ATOM 839 O O . ALA A 1 102 ? -53.592 -18.889 80.238 1.00 78.88 102 ALA A O 1
ATOM 840 N N . ALA A 1 103 ? -55.266 -18.047 81.462 1.00 76.50 103 ALA A N 1
ATOM 841 C CA . ALA A 1 103 ? -55.654 -17.043 80.474 1.00 76.50 103 ALA A CA 1
ATOM 842 C C . ALA A 1 103 ? -54.564 -15.970 80.275 1.00 76.50 103 ALA A C 1
ATOM 844 O O . ALA A 1 103 ? -54.259 -15.601 79.140 1.00 76.50 103 ALA A O 1
ATOM 845 N N . LEU A 1 104 ? -53.921 -15.508 81.353 1.00 78.88 104 LEU A N 1
ATOM 846 C CA . LEU A 1 104 ? -52.802 -14.565 81.269 1.00 78.88 104 LEU A CA 1
ATOM 847 C C . LEU A 1 104 ? -51.565 -15.184 80.605 1.00 78.88 104 LEU A C 1
ATOM 849 O O . LEU A 1 104 ? -50.932 -14.528 79.777 1.00 78.88 104 LEU A O 1
ATOM 853 N N . ALA A 1 105 ? -51.245 -16.445 80.905 1.00 76.88 105 ALA A N 1
ATOM 854 C CA . ALA A 1 105 ? -50.140 -17.163 80.270 1.00 76.88 105 ALA A CA 1
ATOM 855 C C . ALA A 1 105 ? -50.366 -17.333 78.757 1.00 76.88 105 ALA A C 1
ATOM 857 O O . ALA A 1 105 ? -49.482 -17.031 77.957 1.00 76.88 105 ALA A O 1
ATOM 858 N N . THR A 1 106 ? -51.576 -17.722 78.343 1.00 80.25 106 THR A N 1
ATOM 859 C CA . THR A 1 106 ? -51.919 -17.853 76.914 1.00 80.25 106 THR A CA 1
ATOM 860 C C . THR A 1 106 ? -51.961 -16.509 76.181 1.00 80.25 106 THR A C 1
ATOM 862 O O . THR A 1 106 ? -51.561 -16.434 75.016 1.00 80.25 106 THR A O 1
ATOM 865 N N . ALA A 1 107 ? -52.402 -15.431 76.836 1.00 76.00 107 ALA A N 1
ATOM 866 C CA . ALA A 1 107 ? -52.320 -14.080 76.285 1.00 76.00 107 ALA A CA 1
ATOM 867 C C . ALA A 1 107 ? -50.859 -13.621 76.134 1.00 76.00 107 ALA A C 1
ATOM 869 O O . ALA A 1 107 ? -50.492 -13.095 75.082 1.00 76.00 107 ALA A O 1
ATOM 870 N N . SER A 1 108 ? -50.013 -13.891 77.134 1.00 79.00 108 SER A N 1
ATOM 871 C CA . SER A 1 108 ? -48.579 -13.593 77.089 1.00 79.00 108 SER A CA 1
ATOM 872 C C . SER A 1 108 ? -47.866 -14.353 75.965 1.00 79.00 108 SER A C 1
ATOM 874 O O . SER A 1 108 ? -47.164 -13.735 75.162 1.00 79.00 108 SER A O 1
ATOM 876 N N . GLU A 1 109 ? -48.120 -15.655 75.810 1.00 80.38 109 GLU A N 1
ATOM 877 C CA . GLU A 1 109 ? -47.586 -16.441 74.691 1.00 80.38 109 GLU A CA 1
ATOM 878 C C . GLU A 1 109 ? -48.021 -15.891 73.329 1.00 80.38 109 GLU A C 1
ATOM 880 O O . GLU A 1 109 ? -47.202 -15.796 72.415 1.00 80.38 109 GLU A O 1
ATOM 885 N N . LYS A 1 110 ? -49.291 -15.487 73.181 1.00 83.56 110 LYS A N 1
ATOM 886 C CA . LYS A 1 110 ? -49.775 -14.866 71.938 1.00 83.56 110 LYS A CA 1
ATOM 887 C C . LYS A 1 110 ? -49.061 -13.548 71.644 1.00 83.56 110 LYS A C 1
ATOM 889 O O . LYS A 1 110 ? -48.717 -13.306 70.492 1.00 83.56 110 LYS A O 1
ATOM 894 N N . THR A 1 111 ? -48.803 -12.720 72.657 1.00 81.94 111 THR A N 1
ATOM 895 C CA . THR A 1 111 ? -48.051 -11.469 72.469 1.00 81.94 111 THR A CA 1
ATOM 896 C C . THR A 1 111 ? -46.577 -11.702 72.146 1.00 81.94 111 THR A C 1
ATOM 898 O O . THR A 1 111 ? -46.031 -10.983 71.314 1.00 81.94 111 THR A O 1
ATOM 901 N N . ASN A 1 112 ? -45.945 -12.724 72.731 1.00 81.12 112 ASN A N 1
ATOM 902 C CA . ASN A 1 112 ? -44.560 -13.080 72.420 1.00 81.12 112 ASN A CA 1
ATOM 903 C C . ASN A 1 112 ? -44.442 -13.616 70.989 1.00 81.12 112 ASN A C 1
ATOM 905 O O . ASN A 1 112 ? -43.628 -13.110 70.226 1.00 81.12 112 ASN A O 1
ATOM 909 N N . ARG A 1 113 ? -45.337 -14.525 70.573 1.00 81.81 113 ARG A N 1
ATOM 910 C CA . ARG A 1 113 ? -45.397 -15.004 69.179 1.00 81.81 113 ARG A CA 1
ATOM 911 C C . ARG A 1 113 ? -45.695 -13.879 68.184 1.00 81.81 113 ARG A C 1
ATOM 913 O O . ARG A 1 113 ? -45.174 -13.894 67.076 1.00 81.81 113 ARG A O 1
ATOM 920 N N . ALA A 1 114 ? -46.521 -12.899 68.559 1.00 79.88 114 ALA A N 1
ATOM 921 C CA . ALA A 1 114 ? -46.792 -11.734 67.716 1.00 79.88 114 ALA A CA 1
ATOM 922 C C . ALA A 1 114 ? -45.560 -10.828 67.554 1.00 79.88 114 ALA A C 1
ATOM 924 O O . ALA A 1 114 ? -45.326 -10.337 66.454 1.00 79.88 114 ALA A O 1
ATOM 925 N N . LYS A 1 115 ? -44.759 -10.643 68.615 1.00 83.38 115 LYS A N 1
ATOM 926 C CA . LYS A 1 115 ? -43.480 -9.920 68.540 1.00 83.38 115 LYS A CA 1
ATOM 927 C C . LYS A 1 115 ? -42.453 -10.665 67.692 1.00 83.38 115 LYS A C 1
ATOM 929 O O . LYS A 1 115 ? -41.925 -10.072 66.767 1.00 83.38 115 LYS A O 1
ATOM 934 N N . GLU A 1 116 ? -42.264 -11.965 67.918 1.00 84.25 116 GLU A N 1
ATOM 935 C CA . GLU A 1 116 ? -41.365 -12.797 67.101 1.00 84.25 116 GLU A CA 1
ATOM 936 C C . GLU A 1 116 ? -41.745 -12.752 65.612 1.00 84.25 116 GLU A C 1
ATOM 938 O O . GLU A 1 116 ? -40.878 -12.627 64.753 1.00 84.25 116 GLU A O 1
ATOM 943 N N . ALA A 1 117 ? -43.044 -12.794 65.292 1.00 79.44 117 ALA A N 1
ATOM 944 C CA . ALA A 1 117 ? -43.528 -12.663 63.918 1.00 79.44 117 ALA A CA 1
ATOM 945 C C . ALA A 1 117 ? -43.305 -11.258 63.330 1.00 79.44 117 ALA A C 1
ATOM 947 O O . ALA A 1 117 ? -43.065 -11.133 62.128 1.00 79.44 117 ALA A O 1
ATOM 948 N N . GLN A 1 118 ? -43.390 -10.207 64.150 1.00 82.00 118 GLN A N 1
ATOM 949 C CA . GLN A 1 118 ? -43.112 -8.835 63.728 1.00 82.00 118 GLN A CA 1
ATOM 950 C C . GLN A 1 118 ? -41.614 -8.623 63.470 1.00 82.00 118 GLN A C 1
ATOM 952 O O . GLN A 1 118 ? -41.266 -8.072 62.427 1.00 82.00 118 GLN A O 1
ATOM 957 N N . ASP A 1 119 ? -40.748 -9.131 64.348 1.00 86.75 119 ASP A N 1
ATOM 958 C CA . ASP A 1 119 ? -39.291 -9.069 64.200 1.00 86.75 119 ASP A CA 1
ATOM 959 C C . ASP A 1 119 ? -38.843 -9.836 62.940 1.00 86.75 119 ASP A C 1
ATOM 961 O O . ASP A 1 119 ? -38.119 -9.297 62.102 1.00 86.75 119 ASP A O 1
ATOM 965 N N . LEU A 1 120 ? -39.379 -11.046 62.716 1.00 85.44 120 LEU A N 1
ATOM 966 C CA . LEU A 1 120 ? -39.171 -11.814 61.477 1.00 85.44 120 LEU A CA 1
ATOM 967 C C . LEU A 1 120 ? -39.653 -11.060 60.229 1.00 85.44 120 LEU A C 1
ATOM 969 O O . LEU A 1 120 ? -39.004 -11.113 59.185 1.00 85.44 120 LEU A O 1
ATOM 973 N N . ALA A 1 121 ? -40.784 -10.355 60.306 1.00 84.25 121 ALA A N 1
ATOM 974 C CA . ALA A 1 121 ? -41.292 -9.564 59.187 1.00 84.25 121 ALA A CA 1
ATOM 975 C C . ALA A 1 121 ? -40.413 -8.336 58.891 1.00 84.25 121 ALA A C 1
ATOM 977 O O . ALA A 1 121 ? -40.255 -7.969 57.724 1.00 84.25 121 ALA A O 1
ATOM 978 N N . GLU A 1 122 ? -39.831 -7.706 59.913 1.00 86.62 122 GLU A N 1
ATOM 979 C CA . GLU A 1 122 ? -38.870 -6.611 59.748 1.00 86.62 122 GLU A CA 1
ATOM 980 C C . GLU A 1 122 ? -37.542 -7.101 59.156 1.00 86.62 122 GLU A C 1
ATOM 982 O O . GLU A 1 122 ? -37.046 -6.490 58.204 1.00 86.62 122 GLU A O 1
ATOM 987 N N . GLU A 1 123 ? -37.016 -8.242 59.610 1.00 89.75 123 GLU A N 1
ATOM 988 C CA . GLU A 1 123 ? -35.837 -8.876 59.002 1.00 89.75 123 GLU A CA 1
ATOM 989 C C . GLU A 1 123 ? -36.090 -9.268 57.540 1.00 89.75 123 GLU A C 1
ATOM 991 O O . GLU A 1 123 ? -35.277 -8.961 56.667 1.00 89.75 123 GLU A O 1
ATOM 996 N N . MET A 1 124 ? -37.248 -9.864 57.237 1.00 87.19 124 MET A N 1
ATOM 997 C CA . MET A 1 124 ? -37.642 -10.201 55.863 1.00 87.19 124 MET A CA 1
ATOM 998 C C . MET A 1 124 ? -37.733 -8.958 54.968 1.00 87.19 124 MET A C 1
ATOM 1000 O O . MET A 1 124 ? -37.302 -9.007 53.815 1.00 87.19 124 MET A O 1
ATOM 1004 N N . ARG A 1 125 ? -38.255 -7.834 55.481 1.00 87.19 125 ARG A N 1
ATOM 1005 C CA . ARG A 1 125 ? -38.283 -6.559 54.741 1.00 87.19 125 ARG A CA 1
ATOM 1006 C C . ARG A 1 125 ? -36.879 -6.027 54.482 1.00 87.19 125 ARG A C 1
ATOM 1008 O O . ARG A 1 125 ? -36.612 -5.572 53.375 1.00 87.19 125 ARG A O 1
ATOM 1015 N N . LYS A 1 126 ? -35.985 -6.102 55.470 1.00 90.94 126 LYS A N 1
ATOM 1016 C CA . LYS A 1 126 ? -34.594 -5.663 55.313 1.00 90.94 126 LYS A CA 1
ATOM 1017 C C . LYS A 1 126 ? -33.858 -6.498 54.262 1.00 90.94 126 LYS A C 1
ATOM 1019 O O . LYS A 1 126 ? -33.243 -5.932 53.365 1.00 90.94 126 LYS A O 1
ATOM 1024 N N . ILE A 1 127 ? -34.006 -7.823 54.312 1.00 89.19 127 ILE A N 1
ATOM 1025 C CA . ILE A 1 127 ? -33.442 -8.741 53.311 1.00 89.19 127 ILE A CA 1
ATOM 1026 C C . ILE A 1 127 ? -34.020 -8.456 51.917 1.00 89.19 127 ILE A C 1
ATOM 1028 O O . ILE A 1 127 ? -33.284 -8.482 50.935 1.00 89.19 127 ILE A O 1
ATOM 1032 N N . ALA A 1 128 ? -35.320 -8.163 51.809 1.00 87.00 128 ALA A N 1
ATOM 1033 C CA . ALA A 1 128 ? -35.941 -7.822 50.529 1.00 87.00 128 ALA A CA 1
ATOM 1034 C C . ALA A 1 128 ? -35.342 -6.546 49.913 1.00 87.00 128 ALA A C 1
ATOM 1036 O O . ALA A 1 128 ? -35.042 -6.547 48.722 1.00 87.00 128 ALA A O 1
ATOM 1037 N N . VAL A 1 129 ? -35.104 -5.503 50.720 1.00 91.25 129 VAL A N 1
ATOM 1038 C CA . VAL A 1 129 ? -34.445 -4.265 50.266 1.00 91.25 129 VAL A CA 1
ATOM 1039 C C . VAL A 1 129 ? -33.006 -4.537 49.823 1.00 91.25 129 VAL A C 1
ATOM 1041 O O . VAL A 1 129 ? -32.634 -4.156 48.718 1.00 91.25 129 VAL A O 1
ATOM 1044 N N . GLU A 1 130 ? -32.216 -5.259 50.623 1.00 89.94 130 GLU A N 1
ATOM 1045 C CA . GLU A 1 130 ? -30.828 -5.607 50.271 1.00 89.94 130 GLU A CA 1
ATOM 1046 C C . GLU A 1 130 ? -30.750 -6.452 48.982 1.00 89.94 130 GLU A C 1
ATOM 1048 O O . GLU A 1 130 ? -29.845 -6.274 48.164 1.00 89.94 130 GLU A O 1
ATOM 1053 N N . LEU A 1 131 ? -31.719 -7.348 48.756 1.00 89.38 131 LEU A N 1
ATOM 1054 C CA . LEU A 1 131 ? -31.827 -8.123 47.516 1.00 89.38 131 LEU A CA 1
ATOM 1055 C C . LEU A 1 131 ? -32.189 -7.256 46.307 1.00 89.38 131 LEU A C 1
ATOM 1057 O O . LEU A 1 131 ? -31.707 -7.527 45.209 1.00 89.38 131 LEU A O 1
ATOM 1061 N N . GLU A 1 132 ? -33.044 -6.251 46.478 1.00 87.75 132 GLU A N 1
ATOM 1062 C CA . GLU A 1 132 ? -33.449 -5.344 45.401 1.00 87.75 132 GLU A CA 1
ATOM 1063 C C . GLU A 1 132 ? -32.305 -4.397 45.016 1.00 87.75 132 GLU A C 1
ATOM 1065 O O . GLU A 1 132 ? -31.950 -4.313 43.840 1.00 87.75 132 GLU A O 1
ATOM 1070 N N . GLU A 1 133 ? -31.614 -3.817 46.001 1.00 89.56 133 GLU A N 1
ATOM 1071 C CA . GLU A 1 133 ? -30.386 -3.039 45.781 1.00 89.56 133 GLU A CA 1
ATOM 1072 C C . GLU A 1 133 ? -29.278 -3.888 45.131 1.00 89.56 133 GLU A C 1
ATOM 1074 O O . GLU A 1 133 ? -28.582 -3.436 44.214 1.00 89.56 133 GLU A O 1
ATOM 1079 N N . GLY A 1 134 ? -29.131 -5.146 45.566 1.00 90.69 134 GLY A N 1
ATOM 1080 C CA . GLY A 1 134 ? -28.202 -6.105 44.973 1.00 90.69 134 GLY A CA 1
ATOM 1081 C C . GLY A 1 134 ? -28.525 -6.425 43.511 1.00 90.69 134 GLY A C 1
ATOM 1082 O O . GLY A 1 134 ? -27.611 -6.492 42.685 1.00 90.69 134 GLY A O 1
ATOM 1083 N N . LYS A 1 135 ? -29.812 -6.570 43.166 1.00 91.00 135 LYS A N 1
ATOM 1084 C CA . LYS A 1 135 ? -30.268 -6.767 41.781 1.00 91.00 135 LYS A CA 1
ATOM 1085 C C . LYS A 1 135 ? -30.000 -5.544 40.916 1.00 91.00 135 LYS A C 1
ATOM 1087 O O . LYS A 1 135 ? -29.427 -5.705 39.844 1.00 91.00 135 LYS A O 1
ATOM 1092 N N . GLU A 1 136 ? -30.332 -4.341 41.384 1.00 89.31 136 GLU A N 1
ATOM 1093 C CA . GLU A 1 136 ? -30.061 -3.111 40.629 1.00 89.31 136 GLU A CA 1
ATOM 1094 C C . GLU A 1 136 ? -28.566 -2.930 40.353 1.00 89.31 136 GLU A C 1
ATOM 1096 O O . GLU A 1 136 ? -28.163 -2.544 39.253 1.00 89.31 136 GLU A O 1
ATOM 1101 N N . LYS A 1 137 ? -27.714 -3.214 41.345 1.00 90.81 137 LYS A N 1
ATOM 1102 C CA . LYS A 1 137 ? -26.262 -3.141 41.165 1.00 90.81 137 LYS A CA 1
ATOM 1103 C C . LYS A 1 137 ? -25.772 -4.176 40.150 1.00 90.81 137 LYS A C 1
ATOM 1105 O O . LYS A 1 137 ? -24.980 -3.824 39.278 1.00 90.81 137 LYS A O 1
ATOM 1110 N N . ALA A 1 138 ? -26.272 -5.409 40.225 1.00 87.00 138 ALA A N 1
ATOM 1111 C CA . ALA A 1 138 ? -25.944 -6.462 39.269 1.00 87.00 138 ALA A CA 1
ATOM 1112 C C . ALA A 1 138 ? -26.424 -6.132 37.844 1.00 87.00 138 ALA A C 1
ATOM 1114 O O . ALA A 1 138 ? -25.707 -6.405 36.885 1.00 87.00 138 ALA A O 1
ATOM 1115 N N . GLU A 1 139 ? -27.595 -5.507 37.686 1.00 88.19 139 GLU A N 1
ATOM 1116 C CA . GLU A 1 139 ? -28.086 -5.039 36.384 1.00 88.19 139 GLU A CA 1
ATOM 1117 C C . GLU A 1 139 ? -27.211 -3.918 35.814 1.00 88.19 139 GLU A C 1
ATOM 1119 O O . GLU A 1 139 ? -26.825 -3.992 34.650 1.00 88.19 139 GLU A O 1
ATOM 1124 N N . ARG A 1 140 ? -26.801 -2.934 36.628 1.00 90.25 140 ARG A N 1
ATOM 1125 C CA . ARG A 1 140 ? -25.869 -1.875 36.187 1.00 90.25 140 ARG A CA 1
ATOM 1126 C C . ARG A 1 140 ? -24.498 -2.428 35.793 1.00 90.25 140 ARG A C 1
ATOM 1128 O O . ARG A 1 140 ? -23.932 -1.996 34.791 1.00 90.25 140 ARG A O 1
ATOM 1135 N N . GLU A 1 141 ? -23.959 -3.372 36.564 1.00 90.44 141 GLU A N 1
ATOM 1136 C CA . GLU A 1 141 ? -22.700 -4.052 36.229 1.00 90.44 141 GLU A CA 1
ATOM 1137 C C . GLU A 1 141 ? -22.840 -4.870 34.940 1.00 90.44 141 GLU A C 1
ATOM 1139 O O . GLU A 1 141 ? -21.968 -4.802 34.074 1.00 90.44 141 GLU A O 1
ATOM 1144 N N . LYS A 1 142 ? -23.965 -5.572 34.759 1.00 91.69 142 LYS A N 1
ATOM 1145 C CA . LYS A 1 142 ? -24.274 -6.303 33.527 1.00 91.69 142 LYS A CA 1
ATOM 1146 C C . LYS A 1 142 ? -24.367 -5.369 32.318 1.00 91.69 142 LYS A C 1
ATOM 1148 O O . LYS A 1 142 ? -23.737 -5.659 31.308 1.00 91.69 142 LYS A O 1
ATOM 1153 N N . GLU A 1 143 ? -25.076 -4.245 32.416 1.00 89.88 143 GLU A N 1
ATOM 1154 C CA . GLU A 1 143 ? -25.141 -3.246 31.338 1.00 89.88 143 GLU A CA 1
ATOM 1155 C C . GLU A 1 143 ? -23.762 -2.649 31.015 1.00 89.88 143 GLU A C 1
ATOM 1157 O O . GLU A 1 143 ? -23.447 -2.396 29.850 1.00 89.88 143 GLU A O 1
ATOM 1162 N N . GLY A 1 144 ? -22.931 -2.413 32.037 1.00 91.25 144 GLY A N 1
ATOM 1163 C CA . GLY A 1 144 ? -21.551 -1.960 31.866 1.00 91.25 144 GLY A CA 1
ATOM 1164 C C . GLY A 1 144 ? -20.711 -2.972 31.085 1.00 91.25 144 GLY A C 1
ATOM 1165 O O . GLY A 1 144 ? -20.076 -2.609 30.095 1.00 91.25 144 GLY A O 1
ATOM 1166 N N . LEU A 1 145 ? -20.778 -4.246 31.480 1.00 89.12 145 LEU A N 1
ATOM 1167 C CA . LEU A 1 145 ? -20.085 -5.351 30.814 1.00 89.12 145 LEU A CA 1
ATOM 1168 C C . LEU A 1 145 ? -20.613 -5.611 29.397 1.00 89.12 145 LEU A C 1
ATOM 1170 O O . LEU A 1 145 ? -19.829 -5.932 28.508 1.00 89.12 145 LEU A O 1
ATOM 1174 N N . GLU A 1 146 ? -21.917 -5.462 29.153 1.00 89.88 146 GLU A N 1
ATOM 1175 C CA . GLU A 1 146 ? -22.505 -5.588 27.812 1.00 89.88 146 GLU A CA 1
ATOM 1176 C C . GLU A 1 146 ? -21.998 -4.484 26.877 1.00 89.88 146 GLU A C 1
ATOM 1178 O O . GLU A 1 146 ? -21.548 -4.788 25.772 1.00 89.88 146 GLU A O 1
ATOM 1183 N N . LYS A 1 147 ? -21.956 -3.224 27.334 1.00 92.06 147 LYS A N 1
ATOM 1184 C CA . LYS A 1 147 ? -21.373 -2.109 26.562 1.00 92.06 147 LYS A CA 1
ATOM 1185 C C . LYS A 1 147 ? -19.886 -2.313 26.293 1.00 92.06 147 LYS A C 1
ATOM 1187 O O . LYS A 1 147 ? -19.419 -2.034 25.189 1.00 92.06 147 LYS A O 1
ATOM 1192 N N . GLU A 1 148 ? -19.143 -2.803 27.282 1.00 89.06 148 GLU A N 1
ATOM 1193 C CA . GLU A 1 148 ? -17.724 -3.108 27.116 1.00 89.06 148 GLU A CA 1
ATOM 1194 C C . GLU A 1 148 ? -17.528 -4.230 26.090 1.00 89.06 148 GLU A C 1
ATOM 1196 O O . GLU A 1 148 ? -16.732 -4.090 25.165 1.00 89.06 148 GLU A O 1
ATOM 1201 N N . LYS A 1 149 ? -18.319 -5.306 26.172 1.00 90.81 149 LYS A N 1
ATOM 1202 C CA . LYS A 1 149 ? -18.302 -6.405 25.200 1.00 90.81 149 LYS A CA 1
ATOM 1203 C C . LYS A 1 149 ? -18.637 -5.928 23.784 1.00 90.81 149 LYS A C 1
ATOM 1205 O O . LYS A 1 149 ? -17.946 -6.311 22.843 1.00 90.81 149 LYS A O 1
ATOM 1210 N N . GLU A 1 150 ? -19.652 -5.081 23.617 1.00 90.94 150 GLU A N 1
ATOM 1211 C CA . GLU A 1 150 ? -19.987 -4.483 22.318 1.00 90.94 150 GLU A CA 1
ATOM 1212 C C . GLU A 1 150 ? -18.856 -3.607 21.765 1.00 90.94 150 GLU A C 1
ATOM 1214 O O . GLU A 1 150 ? -18.645 -3.557 20.550 1.00 90.94 150 GLU A O 1
ATOM 1219 N N . GLN A 1 151 ? -18.141 -2.887 22.632 1.00 89.69 151 GLN A N 1
ATOM 1220 C CA . GLN A 1 151 ? -16.979 -2.093 22.238 1.00 89.69 151 GLN A CA 1
ATOM 1221 C C . GLN A 1 151 ? -15.816 -3.001 21.813 1.00 89.69 151 GLN A C 1
ATOM 1223 O O . GLN A 1 151 ? -15.250 -2.801 20.742 1.00 89.69 151 GLN A O 1
ATOM 1228 N N . TRP A 1 152 ? -15.531 -4.055 22.581 1.00 88.62 152 TRP A N 1
ATOM 1229 C CA . TRP A 1 152 ? -14.533 -5.073 22.245 1.00 88.62 152 TRP A CA 1
ATOM 1230 C C . TRP A 1 152 ? -14.829 -5.776 20.917 1.00 88.62 152 TRP A C 1
ATOM 1232 O O . TRP A 1 152 ? -13.919 -6.008 20.121 1.00 88.62 152 TRP A O 1
ATOM 1242 N N . GLU A 1 153 ? -16.092 -6.116 20.650 1.00 90.44 153 GLU A N 1
ATOM 1243 C CA . GLU A 1 153 ? -16.495 -6.720 19.377 1.00 90.44 153 GLU A CA 1
ATOM 1244 C C . GLU A 1 153 ? -16.306 -5.750 18.202 1.00 90.44 153 GLU A C 1
ATOM 1246 O O . GLU A 1 153 ? -15.785 -6.163 17.161 1.00 90.44 153 GLU A O 1
ATOM 1251 N N . ARG A 1 154 ? -16.645 -4.463 18.371 1.00 90.56 154 ARG A N 1
ATOM 1252 C CA . ARG A 1 154 ? -16.394 -3.415 17.365 1.00 90.56 154 ARG A CA 1
ATOM 1253 C C . ARG A 1 154 ? -14.905 -3.236 17.079 1.00 90.56 154 ARG A C 1
ATOM 1255 O O . ARG A 1 154 ? -14.505 -3.320 15.918 1.00 90.56 154 ARG A O 1
ATOM 1262 N N . ASP A 1 155 ? -14.093 -3.077 18.121 1.00 88.62 155 ASP A N 1
ATOM 1263 C CA . ASP A 1 155 ? -12.644 -2.891 17.998 1.00 88.62 155 ASP A CA 1
ATOM 1264 C C . ASP A 1 155 ? -11.979 -4.128 17.366 1.00 88.62 155 ASP A C 1
ATOM 1266 O O . ASP A 1 155 ? -11.076 -4.003 16.536 1.00 88.62 155 ASP A O 1
ATOM 1270 N N . ARG A 1 156 ? -12.470 -5.341 17.669 1.00 89.44 156 ARG A N 1
ATOM 1271 C CA . ARG A 1 156 ? -12.003 -6.586 17.035 1.00 89.44 156 ARG A CA 1
ATOM 1272 C C . ARG A 1 156 ? -12.311 -6.626 15.538 1.00 89.44 156 ARG A C 1
ATOM 1274 O O . ARG A 1 156 ? -11.447 -7.029 14.759 1.00 89.44 156 ARG A O 1
ATOM 1281 N N . VAL A 1 157 ? -13.526 -6.249 15.137 1.00 92.12 157 VAL A N 1
ATOM 1282 C CA . VAL A 1 157 ? -13.928 -6.211 13.720 1.00 92.12 157 VAL A CA 1
ATOM 1283 C C . VAL A 1 157 ? -13.134 -5.147 12.960 1.00 92.12 157 VAL A C 1
ATOM 1285 O O . VAL A 1 157 ? -12.666 -5.409 11.851 1.00 92.12 157 VAL A O 1
ATOM 1288 N N . GLU A 1 158 ? -12.925 -3.971 13.554 1.00 88.50 158 GLU A N 1
ATOM 1289 C CA . GLU A 1 158 ? -12.106 -2.911 12.961 1.00 88.50 158 GLU A CA 1
ATOM 1290 C C . GLU A 1 158 ? -10.639 -3.337 12.815 1.00 88.50 158 GLU A C 1
ATOM 1292 O O . GLU A 1 158 ? -10.038 -3.134 11.756 1.00 88.50 158 GLU A O 1
ATOM 1297 N N . LEU A 1 159 ? -10.073 -4.001 13.827 1.00 87.50 159 LEU A N 1
ATOM 1298 C CA . LEU A 1 159 ? -8.723 -4.556 13.757 1.00 87.50 159 LEU A CA 1
ATOM 1299 C C . LEU A 1 159 ? -8.601 -5.612 12.649 1.00 87.50 159 LEU A C 1
ATOM 1301 O O . LEU A 1 159 ? -7.660 -5.560 11.862 1.00 87.50 159 LEU A O 1
ATOM 1305 N N . GLN A 1 160 ? -9.555 -6.545 12.543 1.00 88.75 160 GLN A N 1
ATOM 1306 C CA . GLN A 1 160 ? -9.551 -7.543 11.468 1.00 88.75 160 GLN A CA 1
ATOM 1307 C C . GLN A 1 160 ? -9.597 -6.869 10.096 1.00 88.75 160 GLN A C 1
ATOM 1309 O O . GLN A 1 160 ? -8.712 -7.104 9.273 1.00 88.75 160 GLN A O 1
ATOM 1314 N N . ARG A 1 161 ? -10.550 -5.956 9.884 1.00 89.75 161 ARG A N 1
ATOM 1315 C CA . ARG A 1 161 ? -10.689 -5.220 8.624 1.00 89.75 161 ARG A CA 1
ATOM 1316 C C . ARG A 1 161 ? -9.422 -4.438 8.262 1.00 89.75 161 ARG A C 1
ATOM 1318 O O . ARG A 1 161 ? -8.973 -4.510 7.122 1.00 89.75 161 ARG A O 1
ATOM 1325 N N . THR A 1 162 ? -8.848 -3.691 9.206 1.00 84.88 162 THR A N 1
ATOM 1326 C CA . THR A 1 162 ? -7.630 -2.901 8.954 1.00 84.88 162 THR A CA 1
ATOM 1327 C C . THR A 1 162 ? -6.415 -3.795 8.714 1.00 84.88 162 THR A C 1
ATOM 1329 O O . THR A 1 162 ? -5.623 -3.502 7.822 1.00 84.88 162 THR A O 1
ATOM 1332 N N . SER A 1 163 ? -6.298 -4.925 9.419 1.00 85.81 163 SER A N 1
ATOM 1333 C CA . SER A 1 163 ? -5.224 -5.902 9.195 1.00 85.81 163 SER A CA 1
ATOM 1334 C C . SER A 1 163 ? -5.301 -6.555 7.810 1.00 85.81 163 SER A C 1
ATOM 1336 O O . SER A 1 163 ? -4.274 -6.691 7.141 1.00 85.81 163 SER A O 1
ATOM 1338 N N . GLU A 1 164 ? -6.507 -6.900 7.344 1.00 88.94 164 GLU A N 1
ATOM 1339 C CA . GLU A 1 164 ? -6.739 -7.439 6.002 1.00 88.94 164 GLU A CA 1
ATOM 1340 C C . GLU A 1 164 ? -6.439 -6.395 4.925 1.00 88.94 164 GLU A C 1
ATOM 1342 O O . GLU A 1 164 ? -5.821 -6.715 3.909 1.00 88.94 164 GLU A O 1
ATOM 1347 N N . GLU A 1 165 ? -6.831 -5.138 5.146 1.00 85.88 165 GLU A N 1
ATOM 1348 C CA . GLU A 1 165 ? -6.522 -4.033 4.240 1.00 85.88 165 GLU A CA 1
ATOM 1349 C C . GLU A 1 165 ? -5.006 -3.796 4.141 1.00 85.88 165 GLU A C 1
ATOM 1351 O O . GLU A 1 165 ? -4.472 -3.721 3.034 1.00 85.88 165 GLU A O 1
ATOM 1356 N N . SER A 1 166 ? -4.288 -3.768 5.270 1.00 86.19 166 SER A N 1
ATOM 1357 C CA . SER A 1 166 ? -2.822 -3.670 5.286 1.00 86.19 166 SER A CA 1
ATOM 1358 C C . SER A 1 166 ? -2.149 -4.882 4.633 1.00 86.19 166 SER A C 1
ATOM 1360 O O . SER A 1 166 ? -1.147 -4.729 3.940 1.00 86.19 166 SER A O 1
ATOM 1362 N N . ALA A 1 167 ? -2.686 -6.095 4.801 1.00 86.44 167 ALA A N 1
ATOM 1363 C CA . ALA A 1 167 ? -2.169 -7.291 4.131 1.00 86.44 167 ALA A CA 1
ATOM 1364 C C . ALA A 1 167 ? -2.352 -7.231 2.604 1.00 86.44 167 ALA A C 1
ATOM 1366 O O . ALA A 1 167 ? -1.424 -7.557 1.865 1.00 86.44 167 ALA A O 1
ATOM 1367 N N . ARG A 1 168 ? -3.512 -6.762 2.124 1.00 87.44 168 ARG A N 1
ATOM 1368 C CA . ARG A 1 168 ? -3.756 -6.543 0.688 1.00 87.44 168 ARG A CA 1
ATOM 1369 C C . ARG A 1 168 ? -2.810 -5.493 0.114 1.00 87.44 168 ARG A C 1
ATOM 1371 O O . ARG A 1 168 ? -2.171 -5.764 -0.897 1.00 87.44 168 ARG A O 1
ATOM 1378 N N . LYS A 1 169 ? -2.655 -4.356 0.801 1.00 86.38 169 LYS A N 1
ATOM 1379 C CA . LYS A 1 169 ? -1.719 -3.294 0.402 1.00 86.38 169 LYS A CA 1
ATOM 1380 C C . LYS A 1 169 ? -0.269 -3.784 0.366 1.00 86.38 169 LYS A C 1
ATOM 1382 O O . LYS A 1 169 ? 0.444 -3.438 -0.564 1.00 86.38 169 LYS A O 1
ATOM 1387 N N . ARG A 1 170 ? 0.160 -4.633 1.312 1.00 85.50 170 ARG A N 1
ATOM 1388 C CA . ARG A 1 170 ? 1.492 -5.273 1.281 1.00 85.50 170 ARG A CA 1
ATOM 1389 C C . ARG A 1 170 ? 1.710 -6.089 0.014 1.00 85.50 170 ARG A C 1
ATOM 1391 O O . ARG A 1 170 ? 2.705 -5.882 -0.668 1.00 85.50 170 ARG A O 1
ATOM 1398 N N . MET A 1 171 ? 0.770 -6.974 -0.316 1.00 87.31 171 MET A N 1
ATOM 1399 C CA . MET A 1 171 ? 0.876 -7.798 -1.524 1.00 87.31 171 MET A CA 1
ATOM 1400 C C . MET A 1 171 ? 0.847 -6.958 -2.801 1.00 87.31 171 MET A C 1
ATOM 1402 O O . MET A 1 171 ? 1.585 -7.254 -3.733 1.00 87.31 171 MET A O 1
ATOM 1406 N N . GLU A 1 172 ? 0.015 -5.918 -2.849 1.00 85.06 172 GLU A N 1
ATOM 1407 C CA . GLU A 1 172 ? -0.053 -5.001 -3.988 1.00 85.06 172 GLU A CA 1
ATOM 1408 C C . GLU A 1 172 ? 1.268 -4.243 -4.168 1.00 85.06 172 GLU A C 1
ATOM 1410 O O . GLU A 1 172 ? 1.859 -4.288 -5.244 1.00 85.06 172 GLU A O 1
ATOM 1415 N N . VAL A 1 173 ? 1.793 -3.634 -3.102 1.00 86.88 173 VAL A N 1
ATOM 1416 C CA . V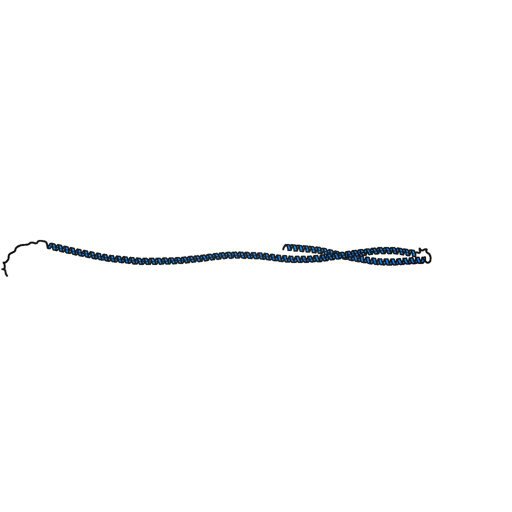AL A 1 173 ? 3.086 -2.937 -3.125 1.00 86.88 173 VAL A CA 1
ATOM 1417 C C . VAL A 1 173 ? 4.215 -3.880 -3.544 1.00 86.88 173 VAL A C 1
ATOM 1419 O O . VAL A 1 173 ? 5.009 -3.535 -4.417 1.00 86.88 173 VAL A O 1
ATOM 1422 N N . GLU A 1 174 ? 4.281 -5.083 -2.972 1.00 86.56 174 GLU A N 1
ATOM 1423 C CA . GLU A 1 174 ? 5.347 -6.043 -3.263 1.00 86.56 174 GLU A CA 1
ATOM 1424 C C . GLU A 1 174 ? 5.254 -6.609 -4.685 1.00 86.56 174 GLU A C 1
ATOM 1426 O O . GLU A 1 174 ? 6.261 -6.640 -5.394 1.00 86.56 174 GLU A O 1
ATOM 1431 N N . SER A 1 175 ? 4.051 -6.982 -5.139 1.00 85.50 175 SER A N 1
ATOM 1432 C CA . SER A 1 175 ? 3.817 -7.461 -6.506 1.00 85.50 175 SER A CA 1
ATOM 1433 C C . SER A 1 175 ? 4.320 -6.449 -7.517 1.00 85.50 175 SER A C 1
ATOM 1435 O O . SER A 1 175 ? 5.034 -6.804 -8.459 1.00 85.50 175 SER A O 1
ATOM 1437 N N . VAL A 1 176 ? 3.960 -5.182 -7.322 1.00 84.38 176 VAL A N 1
ATOM 1438 C CA . VAL A 1 176 ? 4.303 -4.201 -8.329 1.00 84.38 176 VAL A CA 1
ATOM 1439 C C . VAL A 1 176 ? 5.746 -3.721 -8.208 1.00 84.38 176 VAL A C 1
ATOM 1441 O O . VAL A 1 176 ? 6.389 -3.498 -9.232 1.00 84.38 176 VAL A O 1
ATOM 1444 N N . ARG A 1 177 ? 6.316 -3.666 -6.999 1.00 85.12 177 ARG A N 1
ATOM 1445 C CA . ARG A 1 177 ? 7.755 -3.437 -6.819 1.00 85.12 177 ARG A CA 1
ATOM 1446 C C . ARG A 1 177 ? 8.579 -4.465 -7.597 1.00 85.12 177 ARG A C 1
ATOM 1448 O O . ARG A 1 177 ? 9.475 -4.079 -8.346 1.00 85.12 177 ARG A O 1
ATOM 1455 N N . VAL A 1 178 ? 8.255 -5.754 -7.472 1.00 86.88 178 VAL A N 1
ATOM 1456 C CA . VAL A 1 178 ? 8.967 -6.829 -8.185 1.00 86.88 178 VAL A CA 1
ATOM 1457 C C . VAL A 1 178 ? 8.825 -6.680 -9.702 1.00 86.88 178 VAL A C 1
ATOM 1459 O O . VAL A 1 178 ? 9.813 -6.793 -10.430 1.00 86.88 178 VAL A O 1
ATOM 1462 N N . GLU A 1 179 ? 7.617 -6.394 -10.194 1.00 85.19 179 GLU A N 1
ATOM 1463 C CA . GLU A 1 179 ? 7.374 -6.186 -11.626 1.00 85.19 179 GLU A CA 1
ATOM 1464 C C . GLU A 1 179 ? 8.154 -4.979 -12.171 1.00 85.19 179 GLU A C 1
ATOM 1466 O O . GLU A 1 179 ? 8.743 -5.048 -13.254 1.00 85.19 179 GLU A O 1
ATOM 1471 N N . GLN A 1 180 ? 8.223 -3.890 -11.404 1.00 85.62 180 GLN A N 1
ATOM 1472 C CA . GLN A 1 180 ? 8.981 -2.700 -11.769 1.00 85.62 180 GLN A CA 1
ATOM 1473 C C . GLN A 1 180 ? 10.490 -2.908 -11.765 1.00 85.62 180 GLN A C 1
ATOM 1475 O O . GLN A 1 180 ? 11.147 -2.504 -12.724 1.00 85.62 180 GLN A O 1
ATOM 1480 N N . GLU A 1 181 ? 11.043 -3.506 -10.707 1.00 84.94 181 GLU A N 1
ATOM 1481 C CA . GLU A 1 181 ? 12.474 -3.804 -10.607 1.00 84.94 181 GLU A CA 1
ATOM 1482 C C . GLU A 1 181 ? 12.908 -4.688 -11.780 1.00 84.94 181 GLU A C 1
ATOM 1484 O O . GLU A 1 181 ? 13.893 -4.385 -12.457 1.00 84.94 181 GLU A O 1
ATOM 1489 N N . ARG A 1 182 ? 12.110 -5.718 -12.090 1.00 88.81 182 ARG A N 1
ATOM 1490 C CA . ARG A 1 182 ? 12.346 -6.591 -13.241 1.00 88.81 182 ARG A CA 1
ATOM 1491 C C . ARG A 1 182 ? 12.278 -5.831 -14.566 1.00 88.81 182 ARG A C 1
ATOM 1493 O O . ARG A 1 182 ? 13.190 -5.959 -15.377 1.00 88.81 182 ARG A O 1
ATOM 1500 N N . SER A 1 183 ? 11.240 -5.022 -14.774 1.00 87.50 183 SER A N 1
ATOM 1501 C CA . SER A 1 183 ? 11.055 -4.260 -16.018 1.00 87.50 183 SER A CA 1
ATOM 1502 C C . SER A 1 183 ? 12.164 -3.226 -16.238 1.00 87.50 183 SER A C 1
ATOM 1504 O O . SER A 1 183 ? 12.638 -3.049 -17.358 1.00 87.50 183 SER A O 1
ATOM 1506 N N . LEU A 1 184 ? 12.612 -2.552 -15.173 1.00 86.19 184 LEU A N 1
ATOM 1507 C CA . LEU A 1 184 ? 13.724 -1.601 -15.229 1.00 86.19 184 LEU A CA 1
ATOM 1508 C C . LEU A 1 184 ? 15.051 -2.296 -15.542 1.00 86.19 184 LEU A C 1
ATOM 1510 O O . LEU A 1 184 ? 15.847 -1.766 -16.314 1.00 86.19 184 LEU A O 1
ATOM 1514 N N . GLU A 1 185 ? 15.296 -3.463 -14.952 1.00 87.88 185 GLU A N 1
ATOM 1515 C CA . GLU A 1 185 ? 16.508 -4.242 -15.200 1.00 87.88 185 GLU A CA 1
ATOM 1516 C C . GLU A 1 185 ? 16.545 -4.809 -16.628 1.00 87.88 185 GLU A C 1
ATOM 1518 O O . GLU A 1 185 ? 17.574 -4.735 -17.301 1.00 87.88 185 GLU A O 1
ATOM 1523 N N . GLU A 1 186 ? 15.417 -5.318 -17.131 1.00 89.38 186 GLU A N 1
ATOM 1524 C CA . GLU A 1 186 ? 15.283 -5.762 -18.524 1.00 89.38 186 GLU A CA 1
ATOM 1525 C C . GLU A 1 186 ? 15.497 -4.593 -19.503 1.00 89.38 186 GLU A C 1
ATOM 1527 O O . GLU A 1 186 ? 16.282 -4.719 -20.445 1.00 89.38 186 GLU A O 1
ATOM 1532 N N . ALA A 1 187 ? 14.894 -3.427 -19.243 1.00 86.88 187 ALA A N 1
ATOM 1533 C CA . ALA A 1 187 ? 15.075 -2.236 -20.072 1.00 86.88 187 ALA A CA 1
ATOM 1534 C C . ALA A 1 187 ? 16.536 -1.753 -20.105 1.00 86.88 187 ALA A C 1
ATOM 1536 O O . ALA A 1 187 ? 17.047 -1.424 -21.176 1.00 86.88 187 ALA A O 1
ATOM 1537 N N . LYS A 1 188 ? 17.239 -1.753 -18.962 1.00 87.44 188 LYS A N 1
ATOM 1538 C CA . LYS A 1 188 ? 18.669 -1.398 -18.903 1.00 87.44 188 LYS A CA 1
ATOM 1539 C C . LYS A 1 188 ? 19.520 -2.320 -19.770 1.00 87.44 188 LYS A C 1
ATOM 1541 O O . LYS A 1 188 ? 20.302 -1.821 -20.572 1.00 87.44 188 LYS A O 1
ATOM 1546 N N . LYS A 1 189 ? 19.321 -3.638 -19.668 1.00 90.88 189 LYS A N 1
ATOM 1547 C CA . LYS A 1 189 ? 20.065 -4.624 -20.472 1.00 90.88 189 LYS A CA 1
ATOM 1548 C C . LYS A 1 189 ? 19.857 -4.425 -21.970 1.00 90.88 189 LYS A C 1
ATOM 1550 O O . LYS A 1 189 ? 20.809 -4.532 -22.740 1.00 90.88 189 LYS A O 1
ATOM 1555 N N . ILE A 1 190 ? 18.628 -4.116 -22.385 1.00 91.12 190 ILE A N 1
ATOM 1556 C CA . ILE A 1 190 ? 18.323 -3.832 -23.793 1.00 91.12 190 ILE A CA 1
ATOM 1557 C C . ILE A 1 190 ? 19.037 -2.551 -24.242 1.00 91.12 190 ILE A C 1
ATOM 1559 O O . ILE A 1 190 ? 19.690 -2.558 -25.283 1.00 91.12 190 ILE A O 1
ATOM 1563 N N . VAL A 1 191 ? 18.964 -1.471 -23.456 1.00 90.06 191 VAL A N 1
ATOM 1564 C CA . VAL A 1 191 ? 19.636 -0.200 -23.781 1.00 90.06 191 VAL A CA 1
ATOM 1565 C C . VAL A 1 191 ? 21.153 -0.373 -23.865 1.00 90.06 191 VAL A C 1
ATOM 1567 O O . VAL A 1 191 ? 21.758 0.124 -24.811 1.00 90.06 191 VAL A O 1
ATOM 1570 N N . GLU A 1 192 ? 21.768 -1.099 -22.930 1.00 90.00 192 GLU A N 1
ATOM 1571 C CA . GLU A 1 192 ? 23.204 -1.405 -22.959 1.00 90.00 192 GLU A CA 1
ATOM 1572 C C . GLU A 1 192 ? 23.583 -2.188 -24.225 1.00 90.00 192 GLU A C 1
ATOM 1574 O O . GLU A 1 192 ? 24.507 -1.796 -24.937 1.00 90.00 192 GLU A O 1
ATOM 1579 N N . GLY A 1 193 ? 22.818 -3.230 -24.575 1.00 93.81 193 GLY A N 1
ATOM 1580 C CA . GLY A 1 193 ? 23.044 -4.007 -25.799 1.00 93.81 193 GLY A CA 1
ATOM 1581 C C . GLY A 1 193 ? 22.899 -3.180 -27.084 1.00 93.81 193 GLY A C 1
ATOM 1582 O O . GLY A 1 193 ? 23.695 -3.323 -28.019 1.00 93.81 193 GLY A O 1
ATOM 1583 N N . LEU A 1 194 ? 21.923 -2.270 -27.128 1.00 92.81 194 LEU A N 1
ATOM 1584 C CA . LEU A 1 194 ? 21.747 -1.343 -28.248 1.00 92.81 194 LEU A CA 1
ATOM 1585 C C . LEU A 1 194 ? 22.874 -0.307 -28.323 1.00 92.81 194 LEU A C 1
ATOM 1587 O O . LEU A 1 194 ? 23.324 0.009 -29.421 1.00 92.81 194 LEU A O 1
ATOM 1591 N N . GLN A 1 195 ? 23.374 0.193 -27.189 1.00 92.44 195 GLN A N 1
ATOM 1592 C CA . GLN A 1 195 ? 24.517 1.112 -27.156 1.00 92.44 195 GLN A CA 1
ATOM 1593 C C . GLN A 1 195 ? 25.796 0.451 -27.675 1.00 92.44 195 GLN A C 1
ATOM 1595 O O . GLN A 1 195 ? 26.530 1.076 -28.442 1.00 92.44 195 GLN A O 1
ATOM 1600 N N . THR A 1 196 ? 26.044 -0.814 -27.319 1.00 94.62 196 THR A N 1
ATOM 1601 C CA . THR A 1 196 ? 27.151 -1.592 -27.894 1.00 94.62 196 THR A CA 1
ATOM 1602 C C . THR A 1 196 ? 26.977 -1.754 -29.403 1.00 94.62 196 THR A C 1
ATOM 1604 O O . THR A 1 196 ? 27.889 -1.437 -30.163 1.00 94.62 196 THR A O 1
ATOM 1607 N N . SER A 1 197 ? 25.779 -2.138 -29.854 1.00 93.75 197 SER A N 1
ATOM 1608 C CA . SER A 1 197 ? 25.477 -2.313 -31.284 1.00 93.75 197 SER A CA 1
ATOM 1609 C C . SER A 1 197 ? 25.610 -1.008 -32.083 1.00 93.75 197 SER A C 1
ATOM 1611 O O . SER A 1 197 ? 26.063 -1.013 -33.230 1.00 93.75 197 SER A O 1
ATOM 1613 N N . LEU A 1 198 ? 25.246 0.127 -31.479 1.00 94.75 198 LEU A N 1
ATOM 1614 C CA . LEU A 1 198 ? 25.431 1.463 -32.042 1.00 94.75 198 LEU A CA 1
ATOM 1615 C C . LEU A 1 198 ? 26.915 1.833 -32.148 1.00 94.75 198 LEU A C 1
ATOM 1617 O O . LEU A 1 198 ? 27.344 2.348 -33.182 1.00 94.75 198 LEU A O 1
ATOM 1621 N N . ALA A 1 199 ? 27.700 1.567 -31.103 1.00 93.94 199 ALA A N 1
ATOM 1622 C CA . ALA A 1 199 ? 29.138 1.816 -31.108 1.00 93.94 199 ALA A CA 1
ATOM 1623 C C . ALA A 1 199 ? 29.839 1.005 -32.210 1.00 93.94 199 ALA A C 1
ATOM 1625 O O . ALA A 1 199 ? 30.580 1.580 -33.007 1.00 93.94 199 ALA A O 1
ATOM 1626 N N . GLU A 1 200 ? 29.523 -0.288 -32.323 1.00 95.00 200 GLU A N 1
ATOM 1627 C CA . GLU A 1 200 ? 30.042 -1.163 -33.380 1.00 95.00 200 GLU A CA 1
ATOM 1628 C C . GLU A 1 200 ? 29.642 -0.675 -34.779 1.00 95.00 200 GLU A C 1
ATOM 1630 O O . GLU A 1 200 ? 30.472 -0.616 -35.687 1.00 95.00 200 GLU A O 1
ATOM 1635 N N . ALA A 1 201 ? 28.378 -0.283 -34.978 1.00 93.75 201 ALA A N 1
ATOM 1636 C CA . ALA A 1 201 ? 27.920 0.245 -36.263 1.00 93.75 201 ALA A CA 1
ATOM 1637 C C . ALA A 1 201 ? 28.655 1.541 -36.648 1.00 93.75 201 ALA A C 1
ATOM 1639 O O . ALA A 1 201 ? 29.027 1.715 -37.811 1.00 93.75 201 ALA A O 1
ATOM 1640 N N . ASN A 1 202 ? 28.902 2.431 -35.685 1.00 94.06 202 ASN A N 1
ATOM 1641 C CA . ASN A 1 202 ? 29.648 3.669 -35.907 1.00 94.06 202 ASN A CA 1
ATOM 1642 C C . ASN A 1 202 ? 31.129 3.414 -36.213 1.00 94.06 202 ASN A C 1
ATOM 1644 O O . ASN A 1 202 ? 31.679 4.048 -37.115 1.00 94.06 202 ASN A O 1
ATOM 1648 N N . GLU A 1 203 ? 31.763 2.462 -35.526 1.00 95.44 203 GLU A N 1
ATOM 1649 C CA . GLU A 1 203 ? 33.136 2.043 -35.824 1.00 95.44 203 GLU A CA 1
ATOM 1650 C C . GLU A 1 203 ? 33.250 1.505 -37.256 1.00 95.44 203 GLU A C 1
ATOM 1652 O O . GLU A 1 203 ? 34.095 1.972 -38.024 1.00 95.44 203 GLU A O 1
ATOM 1657 N N . ARG A 1 204 ? 32.317 0.633 -37.669 1.00 93.62 204 ARG A N 1
ATOM 1658 C CA . ARG A 1 204 ? 32.242 0.132 -39.052 1.00 93.62 204 ARG A CA 1
ATOM 1659 C C . ARG A 1 204 ? 32.103 1.265 -40.066 1.00 93.62 204 ARG A C 1
ATOM 1661 O O . ARG A 1 204 ? 32.773 1.247 -41.092 1.00 93.62 204 ARG A O 1
ATOM 1668 N N . VAL A 1 205 ? 31.291 2.288 -39.788 1.00 94.19 205 VAL A N 1
ATOM 1669 C CA . VAL A 1 205 ? 31.175 3.468 -40.668 1.00 94.19 205 VAL A CA 1
ATOM 1670 C C . VAL A 1 205 ? 32.507 4.214 -40.812 1.00 94.19 205 VAL A C 1
ATOM 1672 O O . VAL A 1 205 ? 32.808 4.712 -41.903 1.00 94.19 205 VAL A O 1
ATOM 1675 N N . GLU A 1 206 ? 33.298 4.330 -39.744 1.00 94.38 206 GLU A N 1
ATOM 1676 C CA . GLU A 1 206 ? 34.618 4.971 -39.791 1.00 94.38 206 GLU A CA 1
ATOM 1677 C C . GLU A 1 206 ? 35.673 4.114 -40.503 1.00 94.38 206 GLU A C 1
ATOM 1679 O O . GLU A 1 206 ? 36.492 4.658 -41.251 1.00 94.38 206 GLU A O 1
ATOM 1684 N N . ASP A 1 207 ? 35.628 2.791 -40.341 1.00 93.94 207 ASP A N 1
ATOM 1685 C CA . ASP A 1 207 ? 36.476 1.857 -41.088 1.00 93.94 207 ASP A CA 1
ATOM 1686 C C . ASP A 1 207 ? 36.201 1.937 -42.595 1.00 93.94 207 ASP A C 1
ATOM 1688 O O . ASP A 1 207 ? 37.124 2.144 -43.383 1.00 93.94 207 ASP A O 1
ATOM 1692 N N . GLU A 1 208 ? 34.928 1.896 -42.992 1.00 92.00 208 GLU A N 1
ATOM 1693 C CA . GLU A 1 208 ? 34.484 2.038 -44.386 1.00 92.00 208 GLU A CA 1
ATOM 1694 C C . GLU A 1 208 ? 34.898 3.399 -44.979 1.00 92.00 208 GLU A C 1
ATOM 1696 O O . GLU A 1 208 ? 35.332 3.504 -46.128 1.00 92.00 208 GLU A O 1
ATOM 1701 N N . LYS A 1 209 ? 34.840 4.481 -44.183 1.00 91.94 209 LYS A N 1
ATOM 1702 C CA . LYS A 1 209 ? 35.365 5.801 -44.585 1.00 91.94 209 LYS A CA 1
ATOM 1703 C C . LYS A 1 209 ? 36.875 5.776 -44.816 1.00 91.94 209 LYS A C 1
ATOM 1705 O O . LYS A 1 209 ? 37.340 6.450 -45.738 1.00 91.94 209 LYS A O 1
ATOM 1710 N N . ARG A 1 210 ? 37.638 5.080 -43.968 1.00 93.38 210 ARG A N 1
ATOM 1711 C CA . ARG A 1 210 ? 39.093 4.936 -44.122 1.00 93.38 210 ARG A CA 1
ATOM 1712 C C . ARG A 1 210 ? 39.429 4.116 -45.367 1.00 93.38 210 ARG A C 1
ATOM 1714 O O . ARG A 1 210 ? 40.224 4.597 -46.172 1.00 93.38 210 ARG A O 1
ATOM 1721 N N . ALA A 1 211 ? 38.770 2.976 -45.567 1.00 92.56 211 ALA A N 1
ATOM 1722 C CA . ALA A 1 211 ? 38.944 2.123 -46.742 1.00 92.56 211 ALA A CA 1
ATOM 1723 C C . ALA A 1 211 ? 38.633 2.880 -48.045 1.00 92.56 211 ALA A C 1
ATOM 1725 O O . ALA A 1 211 ? 39.473 2.941 -48.938 1.00 92.56 211 ALA A O 1
ATOM 1726 N N . ALA A 1 212 ? 37.500 3.587 -48.117 1.00 90.31 212 ALA A N 1
ATOM 1727 C CA . ALA A 1 212 ? 37.143 4.373 -49.302 1.00 90.31 212 ALA A CA 1
ATOM 1728 C C . ALA A 1 212 ? 38.170 5.480 -49.626 1.00 90.31 212 ALA A C 1
ATOM 1730 O O . ALA A 1 212 ? 38.431 5.786 -50.788 1.00 90.31 212 ALA A O 1
ATOM 1731 N N . ARG A 1 213 ? 38.797 6.097 -48.610 1.00 90.56 213 ARG A N 1
ATOM 1732 C CA . ARG A 1 213 ? 39.886 7.069 -48.835 1.00 90.56 213 ARG A CA 1
ATOM 1733 C C . ARG A 1 213 ? 41.147 6.402 -49.382 1.00 90.56 213 ARG A C 1
ATOM 1735 O O . ARG A 1 213 ? 41.807 7.009 -50.221 1.00 90.56 213 ARG A O 1
ATOM 1742 N N . GLN A 1 214 ? 41.471 5.196 -48.917 1.00 93.12 214 GLN A N 1
ATOM 1743 C CA . GLN A 1 214 ? 42.609 4.422 -49.419 1.00 93.12 214 GLN A CA 1
ATOM 1744 C C . GLN A 1 214 ? 42.392 4.026 -50.878 1.00 93.12 214 GLN A C 1
ATOM 1746 O O . GLN A 1 214 ? 43.207 4.391 -51.719 1.00 93.12 214 GLN A O 1
ATOM 1751 N N . PHE A 1 215 ? 41.253 3.409 -51.199 1.00 90.75 215 PHE A N 1
ATOM 1752 C CA . PHE A 1 215 ? 40.939 3.017 -52.573 1.00 90.75 215 PHE A CA 1
ATOM 1753 C C . PHE A 1 215 ? 40.847 4.211 -53.517 1.00 90.75 215 PHE A C 1
ATOM 1755 O O . PHE A 1 215 ? 41.282 4.120 -54.661 1.00 90.75 215 PHE A O 1
ATOM 1762 N N . LYS A 1 216 ? 40.332 5.356 -53.054 1.00 89.81 216 LYS A N 1
ATOM 1763 C CA . LYS A 1 216 ? 40.384 6.595 -53.836 1.00 89.81 216 LYS A CA 1
ATOM 1764 C C . LYS A 1 216 ? 41.828 7.022 -54.123 1.00 89.81 216 LYS A C 1
ATOM 1766 O O . LYS A 1 216 ? 42.140 7.326 -55.265 1.00 89.81 216 LYS A O 1
ATOM 1771 N N . GLY A 1 217 ? 42.700 7.020 -53.114 1.00 91.69 217 GLY A N 1
ATOM 1772 C CA . GLY A 1 217 ? 44.116 7.347 -53.296 1.00 91.69 217 GLY A CA 1
ATOM 1773 C C . GLY A 1 217 ? 44.823 6.396 -54.265 1.00 91.69 217 GLY A C 1
ATOM 1774 O O . GLY A 1 217 ? 45.554 6.851 -55.140 1.00 91.69 217 GLY A O 1
ATOM 1775 N N . GLU A 1 218 ? 44.566 5.089 -54.161 1.00 93.31 218 GLU A N 1
ATOM 1776 C CA . GLU A 1 218 ? 45.074 4.091 -55.111 1.00 93.31 218 GLU A CA 1
ATOM 1777 C C . GLU A 1 218 ? 44.557 4.346 -56.527 1.00 93.31 218 GLU A C 1
ATOM 1779 O O . GLU A 1 218 ? 45.336 4.351 -57.481 1.00 93.31 218 GLU A O 1
ATOM 1784 N N . ARG A 1 219 ? 43.255 4.611 -56.672 1.00 92.19 219 ARG A N 1
ATOM 1785 C CA . ARG A 1 219 ? 42.640 4.888 -57.970 1.00 92.19 219 ARG A CA 1
ATOM 1786 C C . ARG A 1 219 ? 43.253 6.124 -58.615 1.00 92.19 219 ARG A C 1
ATOM 1788 O O . ARG A 1 219 ? 43.615 6.057 -59.782 1.00 92.19 219 ARG A O 1
ATOM 1795 N N . ASP A 1 220 ? 43.436 7.203 -57.857 1.00 91.38 220 ASP A N 1
ATOM 1796 C CA . ASP A 1 220 ? 44.048 8.440 -58.347 1.00 91.38 220 ASP A CA 1
ATOM 1797 C C . ASP A 1 220 ? 45.492 8.179 -58.848 1.00 91.38 220 ASP A C 1
ATOM 1799 O O . ASP A 1 220 ? 45.897 8.716 -59.881 1.00 91.38 220 ASP A O 1
ATOM 1803 N N . ILE A 1 221 ? 46.259 7.295 -58.187 1.00 93.75 221 ILE A N 1
ATOM 1804 C CA . ILE A 1 221 ? 47.597 6.869 -58.650 1.00 93.75 221 ILE A CA 1
ATOM 1805 C C . ILE A 1 221 ? 47.509 6.150 -60.004 1.00 93.75 221 ILE A C 1
ATOM 1807 O O . ILE A 1 221 ? 48.238 6.515 -60.931 1.00 93.75 221 ILE A O 1
ATOM 1811 N N . PHE A 1 222 ? 46.623 5.160 -60.140 1.00 91.19 222 PHE A N 1
ATOM 1812 C CA . PHE A 1 222 ? 46.458 4.413 -61.394 1.00 91.19 222 PHE A CA 1
ATOM 1813 C C . PHE A 1 222 ? 45.858 5.271 -62.519 1.00 91.19 222 PHE A C 1
ATOM 1815 O O . PHE A 1 222 ? 46.236 5.116 -63.679 1.00 91.19 222 PHE A O 1
ATOM 1822 N N . GLU A 1 223 ? 44.971 6.218 -62.206 1.00 89.75 223 GLU A N 1
ATOM 1823 C CA . GLU A 1 223 ? 44.450 7.202 -63.161 1.00 89.75 223 GLU A CA 1
ATOM 1824 C C . GLU A 1 223 ? 45.567 8.117 -63.673 1.00 89.75 223 GLU A C 1
ATOM 1826 O O . GLU A 1 223 ? 45.684 8.334 -64.884 1.00 89.75 223 GLU A O 1
ATOM 1831 N N . HIS A 1 224 ? 46.441 8.596 -62.782 1.00 89.75 224 HIS A N 1
ATOM 1832 C CA . HIS A 1 224 ? 47.628 9.358 -63.165 1.00 89.75 224 HIS A CA 1
ATOM 1833 C C . HIS A 1 224 ? 48.604 8.530 -64.013 1.00 89.75 224 HIS A C 1
ATOM 1835 O O . HIS A 1 224 ? 49.123 9.046 -65.006 1.00 89.75 224 HIS A O 1
ATOM 1841 N N . GLN A 1 225 ? 48.835 7.256 -63.674 1.00 87.00 225 GLN A N 1
ATOM 1842 C CA . GLN A 1 225 ? 49.648 6.339 -64.485 1.00 87.00 225 GLN A CA 1
ATOM 1843 C C . GLN A 1 225 ? 49.037 6.149 -65.878 1.00 87.00 225 GLN A C 1
ATOM 1845 O O . GLN A 1 225 ? 49.715 6.392 -66.877 1.00 87.00 225 GLN A O 1
ATOM 1850 N N . CYS A 1 226 ? 47.736 5.852 -65.961 1.00 86.19 226 CYS A N 1
ATOM 1851 C CA . CYS A 1 226 ? 46.994 5.757 -67.217 1.00 86.19 226 CYS A CA 1
ATOM 1852 C C . CYS A 1 226 ? 47.111 7.032 -68.060 1.00 86.19 226 CYS A C 1
ATOM 1854 O O . CYS A 1 226 ? 47.327 6.956 -69.270 1.00 86.19 226 CYS A O 1
ATOM 1856 N N . ALA A 1 227 ? 46.952 8.206 -67.443 1.00 85.44 227 ALA A N 1
ATOM 1857 C CA . ALA A 1 227 ? 47.055 9.489 -68.128 1.00 85.44 227 ALA A CA 1
ATOM 1858 C C . ALA A 1 227 ? 48.466 9.717 -68.686 1.00 85.44 227 ALA A C 1
ATOM 1860 O O . ALA A 1 227 ? 48.601 10.125 -69.839 1.00 85.44 227 ALA A O 1
ATOM 1861 N N . ARG A 1 228 ? 49.506 9.384 -67.910 1.00 84.06 228 ARG A N 1
ATOM 1862 C CA . ARG A 1 228 ? 50.913 9.519 -68.313 1.00 84.06 228 ARG A CA 1
ATOM 1863 C C . ARG A 1 228 ? 51.288 8.573 -69.458 1.00 84.06 228 ARG A C 1
ATOM 1865 O O . ARG A 1 228 ? 51.987 8.983 -70.383 1.00 84.06 228 ARG A O 1
ATOM 1872 N N . LEU A 1 229 ? 50.789 7.334 -69.424 1.00 79.75 229 LEU A N 1
ATOM 1873 C CA . LEU A 1 229 ? 50.952 6.363 -70.513 1.00 79.75 229 LEU A CA 1
ATOM 1874 C C . LEU A 1 229 ? 50.205 6.833 -71.781 1.00 79.75 229 LEU A C 1
ATOM 1876 O O . LEU A 1 229 ? 50.719 6.712 -72.889 1.00 79.75 229 LEU A O 1
ATOM 1880 N N . LYS A 1 230 ? 49.017 7.439 -71.648 1.00 75.62 230 LYS A N 1
ATOM 1881 C CA . LYS A 1 230 ? 48.241 7.969 -72.789 1.00 75.62 230 LYS A CA 1
ATOM 1882 C C . LYS A 1 230 ? 48.820 9.252 -73.393 1.00 75.62 230 LYS A C 1
ATOM 1884 O O . LYS A 1 230 ? 48.695 9.451 -74.597 1.00 75.62 230 LYS A O 1
ATOM 1889 N N . SER A 1 231 ? 49.439 10.123 -72.595 1.00 76.44 231 SER A N 1
ATOM 1890 C CA . SER A 1 231 ? 49.946 11.428 -73.046 1.00 76.44 231 SER A CA 1
ATOM 1891 C C . SER A 1 231 ? 51.253 11.363 -73.845 1.00 76.44 231 SER A C 1
ATOM 1893 O O . SER A 1 231 ? 51.821 12.407 -74.156 1.00 76.44 231 SER A O 1
ATOM 1895 N N . GLY A 1 232 ? 51.755 10.169 -74.178 1.00 63.97 232 GLY A N 1
ATOM 1896 C CA . GLY A 1 232 ? 52.867 10.019 -75.119 1.00 63.97 232 GLY A CA 1
ATOM 1897 C C . GLY A 1 232 ? 54.234 10.453 -74.583 1.00 63.97 232 GLY A C 1
ATOM 1898 O O . GLY A 1 232 ? 55.119 10.757 -75.372 1.00 63.97 232 GLY A O 1
ATOM 1899 N N . GLN A 1 233 ? 54.461 10.429 -73.264 1.00 56.31 233 GLN A N 1
ATOM 1900 C CA . GLN A 1 233 ? 55.812 10.579 -72.684 1.00 56.31 233 GLN A CA 1
ATOM 1901 C C . GLN A 1 233 ? 56.729 9.364 -72.941 1.00 56.31 233 GLN A C 1
ATOM 1903 O O . GLN A 1 233 ? 57.797 9.236 -72.343 1.00 56.31 233 GLN A O 1
ATOM 1908 N N . TRP A 1 234 ? 56.317 8.465 -73.830 1.00 60.09 234 TRP A N 1
ATOM 1909 C CA . TRP A 1 234 ? 57.059 7.287 -74.218 1.00 60.09 234 TRP A CA 1
ATOM 1910 C C . TRP A 1 234 ? 57.864 7.577 -75.491 1.00 60.09 234 TRP A C 1
ATOM 1912 O O . TRP A 1 234 ? 57.301 7.830 -76.551 1.00 60.09 234 TRP A O 1
ATOM 1922 N N . ILE A 1 235 ? 59.193 7.565 -75.360 1.00 57.41 235 ILE A N 1
ATOM 1923 C CA . ILE A 1 235 ? 60.179 7.804 -76.435 1.00 57.41 235 ILE A CA 1
ATOM 1924 C C . ILE A 1 235 ? 60.681 6.447 -77.008 1.00 57.41 235 ILE A C 1
ATOM 1926 O O . ILE A 1 235 ? 61.698 6.384 -77.689 1.00 57.41 235 ILE A O 1
ATOM 1930 N N . GLY A 1 236 ? 60.007 5.334 -76.683 1.00 61.56 236 GLY A N 1
ATOM 1931 C CA . GLY A 1 236 ? 60.441 3.962 -76.993 1.00 61.56 236 GLY A CA 1
ATOM 1932 C C . GLY A 1 236 ? 60.040 3.465 -78.386 1.00 61.56 236 GLY A C 1
ATOM 1933 O O . GLY A 1 236 ? 59.233 4.089 -79.069 1.00 61.56 236 GLY A O 1
ATOM 1934 N N . GLY A 1 237 ? 60.655 2.369 -78.837 1.00 64.38 237 GLY A N 1
ATOM 1935 C CA . GLY A 1 237 ? 60.717 1.960 -80.244 1.00 64.38 237 GLY A CA 1
ATOM 1936 C C . GLY A 1 237 ? 59.570 1.078 -80.756 1.00 64.38 237 GLY A C 1
ATOM 1937 O O . GLY A 1 237 ? 58.830 0.441 -80.011 1.00 64.38 237 GLY A O 1
ATOM 1938 N N . GLU A 1 238 ? 59.437 1.012 -82.080 1.00 67.69 238 GLU A N 1
ATOM 1939 C CA . GLU A 1 238 ? 58.438 0.199 -82.783 1.00 67.69 238 GLU A CA 1
ATOM 1940 C C . GLU A 1 238 ? 58.458 -1.290 -82.364 1.00 67.69 238 GLU A C 1
ATOM 1942 O O . GLU A 1 238 ? 59.498 -1.874 -82.060 1.00 67.69 238 GLU A O 1
ATOM 1947 N N . GLY A 1 239 ? 57.291 -1.944 -82.389 1.00 75.12 239 GLY A N 1
ATOM 1948 C CA . GLY A 1 239 ? 57.176 -3.390 -82.172 1.00 75.12 239 GLY A CA 1
ATOM 1949 C C . GLY A 1 239 ? 56.870 -3.792 -80.724 1.00 75.12 239 GLY A C 1
ATOM 1950 O O . GLY A 1 239 ? 55.820 -3.440 -80.187 1.00 75.12 239 GLY A O 1
ATOM 1951 N N . ARG A 1 240 ? 57.733 -4.618 -80.113 1.00 78.50 240 ARG A N 1
ATOM 1952 C CA . ARG A 1 240 ? 57.462 -5.295 -78.826 1.00 78.50 240 ARG A CA 1
ATOM 1953 C C . ARG A 1 240 ? 57.268 -4.315 -77.663 1.00 78.50 240 ARG A C 1
ATOM 1955 O O . ARG A 1 240 ? 56.364 -4.520 -76.859 1.00 78.50 240 ARG A O 1
ATOM 1962 N N . GLU A 1 241 ? 58.060 -3.249 -77.602 1.00 76.19 241 GLU A N 1
ATOM 1963 C CA . GLU A 1 241 ? 58.011 -2.277 -76.502 1.00 76.19 241 GLU A CA 1
ATOM 1964 C C . GLU A 1 241 ? 56.705 -1.459 -76.520 1.00 76.19 241 GLU A C 1
ATOM 1966 O O . GLU A 1 241 ? 56.079 -1.258 -75.479 1.00 76.19 241 GLU A O 1
ATOM 1971 N N . ALA A 1 242 ? 56.222 -1.076 -77.711 1.00 77.62 242 ALA A N 1
ATOM 1972 C CA . ALA A 1 242 ? 54.919 -0.423 -77.876 1.00 77.62 242 ALA A CA 1
ATOM 1973 C C . ALA A 1 242 ? 53.758 -1.334 -77.431 1.00 77.62 242 ALA A C 1
ATOM 1975 O O . ALA A 1 242 ? 52.785 -0.875 -76.829 1.00 77.62 242 ALA A O 1
ATOM 1976 N N . TRP A 1 243 ? 53.862 -2.639 -77.708 1.00 80.00 243 TRP A N 1
ATOM 1977 C CA . TRP A 1 243 ? 52.866 -3.632 -77.298 1.00 80.00 243 TRP A CA 1
ATOM 1978 C C . TRP A 1 243 ? 52.850 -3.855 -75.778 1.00 80.00 243 TRP A C 1
ATOM 1980 O O . TRP A 1 243 ? 51.775 -3.938 -75.181 1.00 80.00 243 TRP A O 1
ATOM 1990 N N . GLU A 1 244 ? 54.019 -3.911 -75.135 1.00 82.62 244 GLU A N 1
ATOM 1991 C CA . GLU A 1 244 ? 54.136 -4.021 -73.675 1.00 82.62 244 GLU A CA 1
ATOM 1992 C C . GLU A 1 244 ? 53.554 -2.788 -72.970 1.00 82.62 244 GLU A C 1
ATOM 1994 O O . GLU A 1 244 ? 52.745 -2.939 -72.052 1.00 82.62 244 GLU A O 1
ATOM 1999 N N . HIS A 1 245 ? 53.852 -1.589 -73.474 1.00 82.00 245 HIS A N 1
ATOM 2000 C CA . HIS A 1 245 ? 53.319 -0.328 -72.956 1.00 82.00 245 HIS A CA 1
ATOM 2001 C C . HIS A 1 245 ? 51.788 -0.221 -73.102 1.00 82.00 245 HIS A C 1
ATOM 2003 O O . HIS A 1 245 ? 51.083 0.183 -72.175 1.00 82.00 245 HIS A O 1
ATOM 2009 N N . ALA A 1 246 ? 51.236 -0.636 -74.248 1.00 80.94 246 ALA A N 1
ATOM 2010 C CA . ALA A 1 246 ? 49.787 -0.690 -74.450 1.00 80.94 246 ALA A CA 1
ATOM 2011 C C . ALA A 1 246 ? 49.103 -1.704 -73.512 1.00 80.94 246 ALA A C 1
ATOM 2013 O O . ALA A 1 246 ? 47.997 -1.457 -73.021 1.00 80.94 246 ALA A O 1
ATOM 2014 N N . ASN A 1 247 ? 49.758 -2.834 -73.232 1.00 86.12 247 ASN A N 1
ATOM 2015 C CA . ASN A 1 247 ? 49.263 -3.816 -72.271 1.00 86.12 247 ASN A CA 1
ATOM 2016 C C . ASN A 1 247 ? 49.317 -3.313 -70.827 1.00 86.12 247 ASN A C 1
ATOM 2018 O O . ASN A 1 247 ? 48.403 -3.615 -70.063 1.00 86.12 247 ASN A O 1
ATOM 2022 N N . GLU A 1 248 ? 50.346 -2.557 -70.449 1.00 86.19 248 GLU A N 1
ATOM 2023 C CA . GLU A 1 248 ? 50.446 -1.933 -69.127 1.00 86.19 248 GLU A CA 1
ATOM 2024 C C . GLU A 1 248 ? 49.327 -0.904 -68.919 1.00 86.19 248 GLU A C 1
ATOM 2026 O O . GLU A 1 248 ? 48.543 -1.041 -67.982 1.00 86.19 248 GLU A O 1
ATOM 2031 N N . ALA A 1 249 ? 49.111 -0.002 -69.885 1.00 84.88 249 ALA A N 1
ATOM 2032 C CA . ALA A 1 249 ? 47.996 0.948 -69.846 1.00 84.88 249 ALA A CA 1
ATOM 2033 C C . ALA A 1 249 ? 46.622 0.255 -69.764 1.00 84.88 249 ALA A C 1
ATOM 2035 O O . ALA A 1 249 ? 45.697 0.750 -69.116 1.00 84.88 249 ALA A O 1
ATOM 2036 N N . ARG A 1 250 ? 46.474 -0.912 -70.407 1.00 86.81 250 ARG A N 1
ATOM 2037 C CA . ARG A 1 250 ? 45.256 -1.728 -70.319 1.00 86.81 250 ARG A CA 1
ATOM 2038 C C . ARG A 1 250 ? 45.078 -2.355 -68.933 1.00 86.81 250 ARG A C 1
ATOM 2040 O O . ARG A 1 250 ? 43.942 -2.421 -68.464 1.00 86.81 250 ARG A O 1
ATOM 2047 N N . ARG A 1 251 ? 46.153 -2.823 -68.288 1.00 90.88 251 ARG A N 1
ATOM 2048 C CA . ARG A 1 251 ? 46.097 -3.372 -66.920 1.00 90.88 251 ARG A CA 1
ATOM 2049 C C . ARG A 1 251 ? 45.747 -2.287 -65.909 1.00 90.88 251 ARG A C 1
ATOM 2051 O O . ARG A 1 251 ? 44.825 -2.501 -65.128 1.00 90.88 251 ARG A O 1
ATOM 2058 N N . ASP A 1 252 ? 46.389 -1.126 -65.989 1.00 90.19 252 ASP A N 1
ATOM 2059 C CA . ASP A 1 252 ? 46.106 0.001 -65.094 1.00 90.19 252 ASP A CA 1
ATOM 2060 C C . ASP A 1 252 ? 44.666 0.489 -65.275 1.00 90.19 252 ASP A C 1
ATOM 2062 O O . ASP A 1 252 ? 43.936 0.659 -64.302 1.00 90.19 252 ASP A O 1
ATOM 2066 N N . SER A 1 253 ? 44.194 0.603 -66.523 1.00 89.44 253 SER A N 1
ATOM 2067 C CA . SER A 1 253 ? 42.802 0.976 -66.803 1.00 89.44 253 SER A CA 1
ATOM 2068 C C . SER A 1 253 ? 41.804 -0.053 -66.271 1.00 89.44 253 SER A C 1
ATOM 2070 O O . SER A 1 253 ? 40.708 0.327 -65.860 1.00 89.44 253 SER A O 1
ATOM 2072 N N . LYS A 1 254 ? 42.155 -1.346 -66.283 1.00 93.31 254 LYS A N 1
ATOM 2073 C CA . LYS A 1 254 ? 41.330 -2.392 -65.671 1.00 93.31 254 LYS A CA 1
ATOM 2074 C C . LYS A 1 254 ? 41.316 -2.247 -64.147 1.00 93.31 254 LYS A C 1
ATOM 2076 O O . LYS A 1 254 ? 40.241 -2.301 -63.560 1.00 93.31 254 LYS A O 1
ATOM 2081 N N . ARG A 1 255 ? 42.472 -1.989 -63.525 1.00 93.44 255 ARG A N 1
ATOM 2082 C CA . ARG A 1 255 ? 42.578 -1.785 -62.074 1.00 93.44 255 ARG A CA 1
ATOM 2083 C C . ARG A 1 255 ? 41.798 -0.555 -61.601 1.00 93.44 255 ARG A C 1
ATOM 2085 O O . ARG A 1 255 ? 41.159 -0.628 -60.561 1.00 93.44 255 ARG A O 1
ATOM 2092 N N . VAL A 1 256 ? 41.774 0.536 -62.374 1.00 92.31 256 VAL A N 1
ATOM 2093 C CA . VAL A 1 256 ? 40.921 1.712 -62.092 1.00 92.31 256 VAL A CA 1
ATOM 2094 C C . VAL A 1 256 ? 39.435 1.340 -62.069 1.00 92.31 256 VAL A C 1
ATOM 2096 O O . VAL A 1 256 ? 38.711 1.803 -61.189 1.00 92.31 256 VAL A O 1
ATOM 2099 N N . SER A 1 257 ? 38.976 0.501 -63.006 1.00 92.69 257 SER A N 1
ATOM 2100 C CA . SER A 1 257 ? 37.588 0.015 -63.017 1.00 92.69 257 SER A CA 1
ATOM 2101 C C . SER A 1 257 ? 37.291 -0.828 -61.779 1.00 92.69 257 SER A C 1
ATOM 2103 O O . SER A 1 257 ? 36.329 -0.541 -61.080 1.00 92.69 257 SER A O 1
ATOM 2105 N N . GLU A 1 258 ? 38.159 -1.794 -61.461 1.00 93.31 258 GLU A N 1
ATOM 2106 C CA . GLU A 1 258 ? 38.020 -2.652 -60.274 1.00 93.31 258 GLU A CA 1
ATOM 2107 C C . GLU A 1 258 ? 37.972 -1.816 -58.978 1.00 93.31 258 GLU A C 1
ATOM 2109 O O . GLU A 1 258 ? 37.074 -1.986 -58.164 1.00 93.31 258 GLU A O 1
ATOM 2114 N N . LEU A 1 259 ? 38.858 -0.823 -58.830 1.00 91.62 259 LEU A N 1
ATOM 2115 C CA . LEU A 1 259 ? 38.868 0.114 -57.695 1.00 91.62 259 LEU A CA 1
ATOM 2116 C C . LEU A 1 259 ? 37.631 1.022 -57.629 1.00 91.62 259 LEU A C 1
ATOM 2118 O O . LEU A 1 259 ? 37.299 1.556 -56.567 1.00 91.62 259 LEU A O 1
ATOM 2122 N N . THR A 1 260 ? 36.982 1.271 -58.764 1.00 89.75 260 THR A N 1
ATOM 2123 C CA . THR A 1 260 ? 35.746 2.058 -58.818 1.00 89.75 260 THR A CA 1
ATOM 2124 C C . THR A 1 260 ? 34.567 1.224 -58.336 1.00 89.75 260 THR A C 1
ATOM 2126 O O . THR A 1 260 ? 33.789 1.719 -57.521 1.00 89.75 260 THR A O 1
ATOM 2129 N N . ASP A 1 261 ? 34.493 -0.036 -58.766 1.00 92.62 261 ASP A N 1
ATOM 2130 C CA . ASP A 1 261 ? 33.477 -0.989 -58.317 1.00 92.62 261 ASP A CA 1
ATOM 2131 C C . ASP A 1 261 ? 33.632 -1.280 -56.810 1.00 92.62 261 ASP A C 1
ATOM 2133 O O . ASP A 1 261 ? 32.671 -1.133 -56.056 1.00 92.62 261 ASP A O 1
ATOM 2137 N N . GLU A 1 262 ? 34.860 -1.551 -56.338 1.00 92.44 262 GLU A N 1
ATOM 2138 C CA . GLU A 1 262 ? 35.182 -1.736 -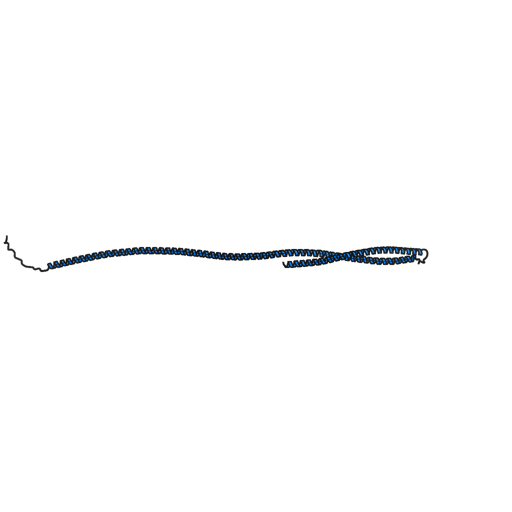54.910 1.00 92.44 262 GLU A CA 1
ATOM 2139 C C . GLU A 1 262 ? 34.762 -0.508 -54.067 1.00 92.44 262 GLU A C 1
ATOM 2141 O O . GLU A 1 262 ? 34.185 -0.647 -52.988 1.00 92.44 262 GLU A O 1
ATOM 2146 N N . ASN A 1 263 ? 34.986 0.719 -54.557 1.00 91.06 263 ASN A N 1
ATOM 2147 C CA . ASN A 1 263 ? 34.551 1.936 -53.858 1.00 91.06 263 ASN A CA 1
ATOM 2148 C C . ASN A 1 263 ? 33.025 2.088 -53.789 1.00 91.06 263 ASN A C 1
ATOM 2150 O O . ASN A 1 263 ? 32.518 2.626 -52.799 1.00 91.06 263 ASN A O 1
ATOM 2154 N N . GLU A 1 264 ? 32.295 1.673 -54.826 1.00 91.69 264 GLU A N 1
ATOM 2155 C CA . GLU A 1 264 ? 30.832 1.739 -54.820 1.00 91.69 264 GLU A CA 1
ATOM 2156 C C . GLU A 1 264 ? 30.249 0.723 -53.829 1.00 91.69 264 GLU A C 1
ATOM 2158 O O . GLU A 1 264 ? 29.373 1.082 -53.039 1.00 91.69 264 GLU A O 1
ATOM 2163 N N . GLU A 1 265 ? 30.812 -0.488 -53.755 1.00 92.31 265 GLU A N 1
ATOM 2164 C CA . GLU A 1 265 ? 30.430 -1.492 -52.753 1.00 92.31 265 GLU A CA 1
ATOM 2165 C C . GLU A 1 265 ? 30.632 -0.986 -51.312 1.00 92.31 265 GLU A C 1
ATOM 2167 O O . GLU A 1 265 ? 29.733 -1.111 -50.472 1.00 92.31 265 GLU A O 1
ATOM 2172 N N . LEU A 1 266 ? 31.766 -0.334 -51.020 1.00 91.56 266 LEU A N 1
ATOM 2173 C CA . LEU A 1 266 ? 32.003 0.289 -49.708 1.00 91.56 266 LEU A CA 1
ATOM 2174 C C . LEU A 1 266 ? 31.030 1.437 -49.429 1.00 91.56 266 LEU A C 1
ATOM 2176 O O . LEU A 1 266 ? 30.585 1.635 -48.294 1.00 91.56 266 LEU A O 1
ATOM 2180 N N . ARG A 1 267 ? 30.672 2.221 -50.454 1.00 91.00 267 ARG A N 1
ATOM 2181 C CA . ARG A 1 267 ? 29.693 3.305 -50.315 1.00 91.00 267 ARG A CA 1
ATOM 2182 C C . ARG A 1 267 ? 28.330 2.748 -49.911 1.00 91.00 267 ARG A C 1
ATOM 2184 O O . ARG A 1 267 ? 27.708 3.287 -48.991 1.00 91.00 267 ARG A O 1
ATOM 2191 N N . GLU A 1 268 ? 27.893 1.666 -50.547 1.00 93.44 268 GLU A N 1
ATOM 2192 C CA . GLU A 1 268 ? 26.659 0.967 -50.192 1.00 93.44 268 GLU A CA 1
ATOM 2193 C C . GLU A 1 268 ? 26.724 0.339 -48.792 1.00 93.44 268 GLU A C 1
ATOM 2195 O O . GLU A 1 268 ? 25.783 0.493 -48.006 1.00 93.44 268 GLU A O 1
ATOM 2200 N N . SER A 1 269 ? 27.831 -0.332 -48.451 1.00 92.38 269 SER A N 1
ATOM 2201 C CA . SER A 1 269 ? 28.072 -0.914 -47.121 1.00 92.38 269 SER A CA 1
ATOM 2202 C C . SER A 1 269 ? 27.974 0.148 -46.021 1.00 92.38 269 SER A C 1
ATOM 2204 O O . SER A 1 269 ? 27.206 0.021 -45.061 1.00 92.38 269 SER A O 1
ATOM 2206 N N . LYS A 1 270 ? 28.659 1.277 -46.208 1.00 92.94 270 LYS A N 1
ATOM 2207 C CA . LYS A 1 270 ? 28.631 2.420 -45.294 1.00 92.94 270 LYS A CA 1
ATOM 2208 C C . LYS A 1 270 ? 27.231 2.997 -45.099 1.00 92.94 270 LYS A C 1
ATOM 2210 O O . LYS A 1 270 ? 26.867 3.327 -43.970 1.00 92.94 270 LYS A O 1
ATOM 2215 N N . GLU A 1 271 ? 26.445 3.155 -46.164 1.00 94.31 271 GLU A N 1
ATOM 2216 C CA . GLU A 1 271 ? 25.063 3.636 -46.036 1.00 94.31 271 GLU A CA 1
ATOM 2217 C C . GLU A 1 271 ? 24.178 2.631 -45.279 1.00 94.31 271 GLU A C 1
ATOM 2219 O O . GLU A 1 271 ? 23.358 3.049 -44.457 1.00 94.31 271 GLU A O 1
ATOM 2224 N N . LYS A 1 272 ? 24.396 1.315 -45.443 1.00 95.25 272 LYS A N 1
ATOM 2225 C CA . LYS A 1 272 ? 23.715 0.286 -44.631 1.00 95.25 272 LYS A CA 1
ATOM 2226 C C . LYS A 1 272 ? 24.053 0.424 -43.143 1.00 95.25 272 LYS A C 1
ATOM 2228 O O . LYS A 1 272 ? 23.138 0.425 -42.319 1.00 95.25 272 LYS A O 1
ATOM 2233 N N . TYR A 1 273 ? 25.329 0.579 -42.786 1.00 92.88 273 TYR A N 1
ATOM 2234 C CA . TYR A 1 273 ? 25.730 0.744 -41.382 1.00 92.88 273 TYR A CA 1
ATOM 2235 C C . TYR A 1 273 ? 25.252 2.066 -40.775 1.00 92.88 273 TYR A C 1
ATOM 2237 O O . TYR A 1 273 ? 24.777 2.070 -39.643 1.00 92.88 273 TYR A O 1
ATOM 2245 N N . LYS A 1 274 ? 25.262 3.169 -41.536 1.00 93.88 274 LYS A N 1
ATOM 2246 C CA . LYS A 1 274 ? 24.646 4.434 -41.097 1.00 93.88 274 LYS A CA 1
ATOM 2247 C C . LYS A 1 274 ? 23.154 4.291 -40.825 1.00 93.88 274 LYS A C 1
ATOM 2249 O O . LYS A 1 274 ? 22.652 4.879 -39.872 1.00 93.88 274 LYS A O 1
ATOM 2254 N N . LYS A 1 275 ? 22.437 3.547 -41.672 1.00 95.88 275 LYS A N 1
ATOM 2255 C CA . LYS A 1 275 ? 21.010 3.292 -41.467 1.00 95.88 275 LYS A CA 1
ATOM 2256 C C . LYS A 1 275 ? 20.782 2.515 -40.167 1.00 95.88 275 LYS A C 1
ATOM 2258 O O . LYS A 1 275 ? 19.978 2.956 -39.357 1.00 95.88 275 LYS A O 1
ATOM 2263 N N . ARG A 1 276 ? 21.550 1.444 -39.933 1.00 91.75 276 ARG A N 1
ATOM 2264 C CA . ARG A 1 276 ? 21.499 0.667 -38.680 1.00 91.75 276 ARG A CA 1
ATOM 2265 C C . ARG A 1 276 ? 21.824 1.513 -37.449 1.00 91.75 276 ARG A C 1
ATOM 2267 O O . ARG A 1 276 ? 21.128 1.409 -36.451 1.00 91.75 276 ARG A O 1
ATOM 2274 N N . ALA A 1 277 ? 22.836 2.378 -37.528 1.00 93.19 277 ALA A N 1
ATOM 2275 C CA . ALA A 1 277 ? 23.175 3.290 -36.438 1.00 93.19 277 ALA A CA 1
ATOM 2276 C C . ALA A 1 277 ? 21.988 4.203 -36.077 1.00 93.19 277 ALA A C 1
ATOM 2278 O O . ALA A 1 277 ? 21.609 4.277 -34.914 1.00 93.19 277 ALA A O 1
ATOM 2279 N N . ARG A 1 278 ? 21.323 4.806 -37.073 1.00 94.50 278 ARG A N 1
ATOM 2280 C CA . ARG A 1 278 ? 20.118 5.629 -36.846 1.00 94.50 278 ARG A CA 1
ATOM 2281 C C . ARG A 1 278 ? 18.945 4.833 -36.271 1.00 94.50 278 ARG A C 1
ATOM 2283 O O . ARG A 1 278 ? 18.199 5.350 -35.445 1.00 94.50 278 ARG A O 1
ATOM 2290 N N . GLU A 1 279 ? 18.760 3.592 -36.721 1.00 94.81 279 GLU A N 1
ATOM 2291 C CA . GLU A 1 279 ? 17.733 2.690 -36.184 1.00 94.81 279 GLU A CA 1
ATOM 2292 C C . GLU A 1 279 ? 17.991 2.401 -34.696 1.00 94.81 279 GLU A C 1
ATOM 2294 O O . GLU A 1 279 ? 17.074 2.537 -33.889 1.00 94.81 279 GLU A O 1
ATOM 2299 N N . TYR A 1 280 ? 19.237 2.103 -34.310 1.00 94.50 280 TYR A N 1
ATOM 2300 C CA . TYR A 1 280 ? 19.604 1.910 -32.903 1.00 94.50 280 TYR A CA 1
ATOM 2301 C C . TYR A 1 280 ? 19.473 3.189 -32.071 1.00 94.50 280 TYR A C 1
ATOM 2303 O O . TYR A 1 280 ? 18.975 3.121 -30.953 1.00 94.50 280 TYR A O 1
ATOM 2311 N N . GLU A 1 281 ? 19.865 4.353 -32.598 1.00 92.19 281 GLU A N 1
ATOM 2312 C CA . GLU A 1 281 ? 19.654 5.648 -31.930 1.00 92.19 281 GLU A CA 1
ATOM 2313 C C . GLU A 1 281 ? 18.169 5.884 -31.633 1.00 92.19 281 GLU A C 1
ATOM 2315 O O . GLU A 1 281 ? 17.812 6.203 -30.500 1.00 92.19 281 GLU A O 1
ATOM 2320 N N . THR A 1 282 ? 17.303 5.633 -32.620 1.00 94.81 282 THR A N 1
ATOM 2321 C CA . THR A 1 282 ? 15.847 5.771 -32.466 1.00 94.81 282 THR A CA 1
ATOM 2322 C C . THR A 1 282 ? 15.314 4.825 -31.387 1.00 94.81 282 THR A C 1
ATOM 2324 O O . THR A 1 282 ? 14.607 5.262 -30.484 1.00 94.81 282 THR A O 1
ATOM 2327 N N . GLN A 1 283 ? 15.710 3.547 -31.422 1.00 92.50 283 GLN A N 1
ATOM 2328 C CA . GLN A 1 283 ? 15.294 2.553 -30.424 1.00 92.50 283 GLN A CA 1
ATOM 2329 C C . GLN A 1 283 ? 15.776 2.901 -29.009 1.00 92.50 283 GLN A C 1
ATOM 2331 O O . GLN A 1 283 ? 15.045 2.723 -28.037 1.00 92.50 283 GLN A O 1
ATOM 2336 N N . ILE A 1 284 ? 17.003 3.409 -28.876 1.00 92.50 284 ILE A N 1
ATOM 2337 C CA . ILE A 1 284 ? 17.547 3.858 -27.591 1.00 92.50 284 ILE A CA 1
ATOM 2338 C C . ILE A 1 284 ? 16.730 5.033 -27.047 1.00 92.50 284 ILE A C 1
ATOM 2340 O O . ILE A 1 284 ? 16.448 5.067 -25.849 1.00 92.50 284 ILE A O 1
ATOM 2344 N N . ASP A 1 285 ? 16.366 5.998 -27.890 1.00 90.56 285 ASP A N 1
ATOM 2345 C CA . ASP A 1 285 ? 15.606 7.169 -27.456 1.00 90.56 285 ASP A CA 1
ATOM 2346 C C . ASP A 1 285 ? 14.166 6.812 -27.060 1.00 90.56 285 ASP A C 1
ATOM 2348 O O . ASP A 1 285 ? 13.708 7.257 -26.005 1.00 90.56 285 ASP A O 1
ATOM 2352 N N . GLU A 1 286 ? 13.500 5.924 -27.802 1.00 90.44 286 GLU A N 1
ATOM 2353 C CA . GLU A 1 286 ? 12.192 5.366 -27.421 1.00 90.44 286 GLU A CA 1
ATOM 2354 C C . GLU A 1 286 ? 12.256 4.658 -26.055 1.00 90.44 286 GLU A C 1
ATOM 2356 O O . GLU A 1 286 ? 11.447 4.918 -25.159 1.00 90.44 286 GLU A O 1
ATOM 2361 N N . LEU A 1 287 ? 13.275 3.822 -25.837 1.00 89.06 287 LEU A N 1
ATOM 2362 C CA . LEU A 1 287 ? 13.452 3.115 -24.567 1.00 89.06 287 LEU A CA 1
ATOM 2363 C C . LEU A 1 287 ? 13.787 4.051 -23.402 1.00 89.06 287 LEU A C 1
ATOM 2365 O O . LEU A 1 287 ? 13.378 3.785 -22.270 1.00 89.06 287 LEU A O 1
ATOM 2369 N N . LYS A 1 288 ? 14.496 5.162 -23.635 1.00 87.44 288 LYS A N 1
ATOM 2370 C CA . LYS A 1 288 ? 14.721 6.177 -22.591 1.00 87.44 288 LYS A CA 1
ATOM 2371 C C . LYS A 1 288 ? 13.408 6.795 -22.124 1.00 87.44 288 LYS A C 1
ATOM 2373 O O . LYS A 1 288 ? 13.246 7.010 -20.921 1.00 87.44 288 LYS A O 1
ATOM 2378 N N . GLU A 1 289 ? 12.476 7.070 -23.036 1.00 88.94 289 GLU A N 1
ATOM 2379 C CA . GLU A 1 289 ? 11.154 7.577 -22.659 1.00 88.94 289 GLU A CA 1
ATOM 2380 C C . GLU A 1 289 ? 10.392 6.571 -21.795 1.00 88.94 289 GLU A C 1
ATOM 2382 O O . GLU A 1 289 ? 9.795 6.947 -20.780 1.00 88.94 289 GLU A O 1
ATOM 2387 N N . ASP A 1 290 ? 10.445 5.289 -22.150 1.00 85.88 290 ASP A N 1
ATOM 2388 C CA . ASP A 1 290 ? 9.802 4.231 -21.372 1.00 85.88 290 ASP A CA 1
ATOM 2389 C C . ASP A 1 290 ? 10.455 4.040 -19.998 1.00 85.88 290 ASP A C 1
ATOM 2391 O O . ASP A 1 290 ? 9.751 3.917 -18.991 1.00 85.88 290 ASP A O 1
ATOM 2395 N N . VAL A 1 291 ? 11.784 4.144 -19.904 1.00 86.50 291 VAL A N 1
ATOM 2396 C CA . VAL A 1 291 ? 12.501 4.168 -18.619 1.00 86.50 291 VAL A CA 1
ATOM 2397 C C . VAL A 1 291 ? 12.070 5.364 -17.761 1.00 86.50 291 VAL A C 1
ATOM 2399 O O . VAL A 1 291 ? 11.864 5.210 -16.556 1.00 86.50 291 VAL A O 1
ATOM 2402 N N . GLU A 1 292 ? 11.872 6.550 -18.339 1.00 87.06 292 GLU A N 1
ATOM 2403 C CA . GLU A 1 292 ? 11.356 7.709 -17.598 1.00 87.06 292 GLU A CA 1
ATOM 2404 C C . GLU A 1 292 ? 9.904 7.516 -17.130 1.00 87.06 292 GLU A C 1
ATOM 2406 O O . GLU A 1 292 ? 9.556 7.907 -16.009 1.00 87.06 292 GLU A O 1
ATOM 2411 N N . LYS A 1 293 ? 9.048 6.856 -17.924 1.00 86.31 293 LYS A N 1
ATOM 2412 C CA . LYS A 1 293 ? 7.698 6.458 -17.476 1.00 86.31 293 LYS A CA 1
ATOM 2413 C C . LYS A 1 293 ? 7.774 5.470 -16.308 1.00 86.31 293 LYS A C 1
ATOM 2415 O O . LYS A 1 293 ? 7.057 5.649 -15.321 1.00 86.31 293 LYS A O 1
ATOM 2420 N N . LEU A 1 294 ? 8.662 4.477 -16.373 1.00 84.75 294 LEU A N 1
ATOM 2421 C CA . LEU A 1 294 ? 8.881 3.516 -15.287 1.00 84.75 294 LEU A CA 1
ATOM 2422 C C . LEU A 1 294 ? 9.380 4.205 -14.008 1.00 84.75 294 LEU A C 1
ATOM 2424 O O . LEU A 1 294 ? 8.856 3.932 -12.928 1.00 84.75 294 LEU A O 1
ATOM 2428 N N . LYS A 1 295 ? 10.300 5.173 -14.119 1.00 83.94 295 LYS A N 1
ATOM 2429 C CA . LYS A 1 295 ? 10.746 5.997 -12.979 1.00 83.94 295 LYS A CA 1
ATOM 2430 C C . LYS A 1 295 ? 9.617 6.824 -12.364 1.00 83.94 295 LYS A C 1
ATOM 2432 O O . LYS A 1 295 ? 9.554 6.963 -11.145 1.00 83.94 295 LYS A O 1
ATOM 2437 N N . LYS A 1 296 ? 8.712 7.386 -13.173 1.00 86.56 296 LYS A N 1
ATOM 2438 C CA . LYS A 1 296 ? 7.535 8.104 -12.648 1.00 86.56 296 LYS A CA 1
ATOM 2439 C C . LYS A 1 296 ? 6.612 7.168 -11.874 1.00 86.56 296 LYS A C 1
ATOM 2441 O O . LYS A 1 296 ? 6.197 7.530 -10.778 1.00 86.56 296 LYS A O 1
ATOM 2446 N N . ARG A 1 297 ? 6.358 5.967 -12.404 1.00 83.00 297 ARG A N 1
ATOM 2447 C CA . ARG A 1 297 ? 5.593 4.930 -11.698 1.00 83.00 297 ARG A CA 1
ATOM 2448 C C . ARG A 1 297 ? 6.304 4.502 -10.407 1.00 83.00 297 ARG A C 1
ATOM 2450 O O . ARG A 1 297 ? 5.646 4.362 -9.394 1.00 83.00 297 ARG A O 1
ATOM 2457 N N . SER A 1 298 ? 7.637 4.408 -10.389 1.00 83.00 298 SER A N 1
ATOM 2458 C CA . SER A 1 298 ? 8.419 4.128 -9.166 1.00 83.00 298 SER A CA 1
ATOM 2459 C C . SER A 1 298 ? 8.133 5.122 -8.030 1.00 83.00 298 SER A C 1
ATOM 2461 O O . SER A 1 298 ? 7.885 4.712 -6.901 1.00 83.00 298 SER A O 1
ATOM 2463 N N . LYS A 1 299 ? 8.023 6.422 -8.335 1.00 83.25 299 LYS A N 1
ATOM 2464 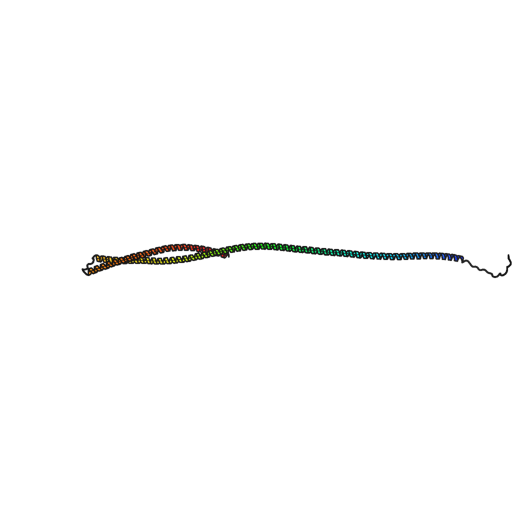C CA . LYS A 1 299 ? 7.618 7.441 -7.344 1.00 83.25 299 LYS A CA 1
ATOM 2465 C C . LYS A 1 299 ? 6.177 7.286 -6.848 1.00 83.25 299 LYS A C 1
ATOM 2467 O O . LYS A 1 299 ? 5.845 7.779 -5.773 1.00 83.25 299 LYS A O 1
ATOM 2472 N N . GLU A 1 300 ? 5.302 6.674 -7.640 1.00 81.81 300 GLU A N 1
ATOM 2473 C CA . GLU A 1 300 ? 3.938 6.333 -7.229 1.00 81.81 300 GLU A CA 1
ATOM 2474 C C . GLU A 1 300 ? 3.954 5.178 -6.217 1.00 81.81 300 GLU A C 1
ATOM 2476 O O . GLU A 1 300 ? 3.269 5.267 -5.200 1.00 81.81 300 GLU A O 1
ATOM 2481 N N . TYR A 1 301 ? 4.831 4.180 -6.394 1.00 82.50 301 TYR A N 1
ATOM 2482 C CA . TYR A 1 301 ? 5.046 3.134 -5.380 1.00 82.50 301 TYR A CA 1
ATOM 2483 C C . TYR A 1 301 ? 5.598 3.679 -4.077 1.00 82.50 301 TYR A C 1
ATOM 2485 O O . TYR A 1 301 ? 5.083 3.327 -3.024 1.00 82.50 301 TYR A O 1
ATOM 2493 N N . GLU A 1 302 ? 6.558 4.604 -4.120 1.00 83.56 302 GLU A N 1
ATOM 2494 C CA . GLU A 1 302 ? 7.056 5.255 -2.899 1.00 83.56 302 GLU A CA 1
ATOM 2495 C C . GLU A 1 302 ? 5.936 5.963 -2.109 1.00 83.56 302 GLU A C 1
ATOM 2497 O O . GLU A 1 302 ? 6.041 6.150 -0.895 1.00 83.56 302 GLU A O 1
ATOM 2502 N N . ARG A 1 303 ? 4.856 6.395 -2.777 1.00 86.62 303 ARG A N 1
ATOM 2503 C CA . ARG A 1 303 ? 3.669 6.939 -2.099 1.00 86.62 303 ARG A CA 1
ATOM 2504 C C . ARG A 1 303 ? 2.807 5.832 -1.505 1.00 86.62 303 ARG A C 1
ATOM 2506 O O . ARG A 1 303 ? 2.441 5.943 -0.339 1.00 86.62 303 ARG A O 1
ATOM 2513 N N . LEU A 1 304 ? 2.535 4.768 -2.260 1.00 82.94 304 LEU A N 1
ATOM 2514 C CA . LEU A 1 304 ? 1.782 3.609 -1.767 1.00 82.94 304 LEU A CA 1
ATOM 2515 C C . LEU A 1 304 ? 2.473 2.941 -0.566 1.00 82.94 304 LEU A C 1
ATOM 2517 O O . LEU A 1 304 ? 1.802 2.553 0.387 1.00 82.94 304 LEU A O 1
ATOM 2521 N N . GLU A 1 305 ? 3.806 2.883 -0.550 1.00 86.44 305 GLU A N 1
ATOM 2522 C CA . GLU A 1 305 ? 4.592 2.417 0.601 1.00 86.44 305 GLU A CA 1
ATOM 2523 C C . GLU A 1 305 ? 4.369 3.281 1.850 1.00 86.44 305 GLU A C 1
ATOM 2525 O O . GLU A 1 305 ? 4.239 2.753 2.956 1.00 86.44 305 GLU A O 1
ATOM 2530 N N . LYS A 1 306 ? 4.270 4.608 1.696 1.00 88.00 306 LYS A N 1
ATOM 2531 C CA . LYS A 1 306 ? 3.954 5.511 2.815 1.00 88.00 306 LYS A CA 1
ATOM 2532 C C . LYS A 1 306 ? 2.536 5.294 3.332 1.00 88.00 306 LYS A C 1
ATOM 2534 O O . LYS A 1 306 ? 2.342 5.206 4.541 1.00 88.00 306 LYS A O 1
ATOM 2539 N N . GLU A 1 307 ? 1.559 5.159 2.438 1.00 84.75 307 GLU A N 1
ATOM 2540 C CA . GLU A 1 307 ? 0.169 4.872 2.815 1.00 84.75 307 GLU A CA 1
ATOM 2541 C C . GLU A 1 307 ? 0.032 3.517 3.522 1.00 84.75 307 GLU A C 1
ATOM 2543 O O . GLU A 1 307 ? -0.731 3.373 4.485 1.00 84.75 307 GLU A O 1
ATOM 2548 N N . LEU A 1 308 ? 0.800 2.520 3.077 1.00 86.19 308 LEU A N 1
ATOM 2549 C CA . LEU A 1 308 ? 0.888 1.233 3.744 1.00 86.19 308 LEU A CA 1
ATOM 2550 C C . LEU A 1 308 ? 1.463 1.390 5.159 1.00 86.19 308 LEU A C 1
ATOM 2552 O O . LEU A 1 308 ? 0.835 0.909 6.104 1.00 86.19 308 LEU A O 1
ATOM 2556 N N . ALA A 1 309 ? 2.578 2.106 5.325 1.00 86.88 309 ALA A N 1
ATOM 2557 C CA . ALA A 1 309 ? 3.189 2.350 6.634 1.00 86.88 309 ALA A CA 1
ATOM 2558 C C . ALA A 1 309 ? 2.225 3.053 7.611 1.00 86.88 309 ALA A C 1
ATOM 2560 O O . ALA A 1 309 ? 2.126 2.667 8.778 1.00 86.88 309 ALA A O 1
ATOM 2561 N N . GLU A 1 310 ? 1.448 4.030 7.135 1.00 88.06 310 GLU A N 1
ATOM 2562 C CA . GLU A 1 310 ? 0.399 4.670 7.938 1.00 88.06 310 GLU A CA 1
ATOM 2563 C C . GLU A 1 310 ? -0.689 3.678 8.373 1.00 88.06 310 GLU A C 1
ATOM 2565 O O . GLU A 1 310 ? -1.172 3.734 9.508 1.00 88.06 310 GLU A O 1
ATOM 2570 N N . SER A 1 311 ? -1.093 2.766 7.484 1.00 83.69 311 SER A N 1
ATOM 2571 C CA . SER A 1 311 ? -2.086 1.737 7.811 1.00 83.69 311 SER A CA 1
ATOM 2572 C C . SER A 1 311 ? -1.560 0.743 8.852 1.00 83.69 311 SER A C 1
ATOM 2574 O O . SER A 1 311 ? -2.274 0.413 9.799 1.00 83.69 311 SER A O 1
ATOM 2576 N N . GLU A 1 312 ? -0.290 0.345 8.750 1.00 85.75 312 GLU A N 1
ATOM 2577 C CA . GLU A 1 312 ? 0.367 -0.535 9.719 1.00 85.75 312 GLU A CA 1
ATOM 2578 C C . GLU A 1 312 ? 0.502 0.132 11.094 1.00 85.75 312 GLU A C 1
ATOM 2580 O O . GLU A 1 312 ? 0.307 -0.513 12.127 1.00 85.75 312 GLU A O 1
ATOM 2585 N N . GLU A 1 313 ? 0.766 1.442 11.138 1.00 89.69 313 GLU A N 1
ATOM 2586 C CA . GLU A 1 313 ? 0.790 2.195 12.392 1.00 89.69 313 GLU A CA 1
ATOM 2587 C C . GLU A 1 313 ? -0.593 2.226 13.065 1.00 89.69 313 GLU A C 1
ATOM 2589 O O . GLU A 1 313 ? -0.692 2.095 14.290 1.00 89.69 313 GLU A O 1
ATOM 2594 N N . ARG A 1 314 ? -1.673 2.362 12.281 1.00 81.88 314 ARG A N 1
ATOM 2595 C CA . ARG A 1 314 ? -3.052 2.288 12.796 1.00 81.88 314 ARG A CA 1
ATOM 2596 C C . ARG A 1 314 ? -3.355 0.906 13.372 1.00 81.88 314 ARG A C 1
ATOM 2598 O O . ARG A 1 314 ? -3.846 0.838 14.497 1.00 81.88 314 ARG A O 1
ATOM 2605 N N . VAL A 1 315 ? -2.991 -0.169 12.669 1.00 86.00 315 VAL A N 1
ATOM 2606 C CA . VAL A 1 315 ? -3.127 -1.550 13.172 1.00 86.00 315 VAL A CA 1
ATOM 2607 C C . VAL A 1 315 ? -2.379 -1.709 14.495 1.00 86.00 315 VAL A C 1
ATOM 2609 O O . VAL A 1 315 ? -2.970 -2.117 15.489 1.00 86.00 315 VAL A O 1
ATOM 2612 N N . LYS A 1 316 ? -1.120 -1.266 14.569 1.00 87.31 316 LYS A N 1
ATOM 2613 C CA . LYS A 1 316 ? -0.309 -1.338 15.796 1.00 87.31 316 LYS A CA 1
ATOM 2614 C C . LYS A 1 316 ? -0.920 -0.562 16.969 1.00 87.31 316 LYS A C 1
ATOM 2616 O O . LYS A 1 316 ? -0.760 -0.954 18.124 1.00 87.31 316 LYS A O 1
ATOM 2621 N N . LYS A 1 317 ? -1.596 0.562 16.707 1.00 87.69 317 LYS A N 1
ATOM 2622 C CA . LYS A 1 317 ? -2.330 1.323 17.735 1.00 87.69 317 LYS A CA 1
ATOM 2623 C C . LYS A 1 317 ? -3.568 0.570 18.224 1.00 87.69 317 LYS A C 1
ATOM 2625 O O . LYS A 1 317 ? -3.836 0.610 19.420 1.00 87.69 317 LYS A O 1
ATOM 2630 N N . LEU A 1 318 ? -4.293 -0.100 17.330 1.00 80.94 318 LEU A N 1
ATOM 2631 C CA . LEU A 1 318 ? -5.458 -0.918 17.677 1.00 80.94 318 LEU A CA 1
ATOM 2632 C C . LEU A 1 318 ? -5.053 -2.185 18.446 1.00 80.94 318 LEU A C 1
ATOM 2634 O O . LEU A 1 318 ? -5.673 -2.504 19.453 1.00 80.94 318 LEU A O 1
ATOM 2638 N N . GLU A 1 319 ? -3.957 -2.846 18.063 1.00 80.75 319 GLU A N 1
ATOM 2639 C CA . GLU A 1 319 ? -3.420 -4.009 18.787 1.00 80.75 319 GLU A CA 1
ATOM 2640 C C . GLU A 1 319 ? -2.996 -3.681 20.221 1.00 80.75 319 GLU A C 1
ATOM 2642 O O . GLU A 1 319 ? -3.152 -4.511 21.104 1.00 80.75 319 GLU A O 1
ATOM 2647 N N . LYS A 1 320 ? -2.483 -2.471 20.479 1.00 82.62 320 LYS A N 1
ATOM 2648 C CA . LYS A 1 320 ? -2.102 -2.029 21.834 1.00 82.62 320 LYS A CA 1
ATOM 2649 C C . LYS A 1 320 ? -3.284 -1.747 22.759 1.00 82.62 320 LYS A C 1
ATOM 2651 O O . LYS A 1 320 ? -3.075 -1.621 23.960 1.00 82.62 320 LYS A O 1
ATOM 2656 N N . LYS A 1 321 ? -4.479 -1.546 22.201 1.00 72.50 321 LYS A N 1
ATOM 2657 C CA . LYS A 1 321 ? -5.711 -1.359 22.980 1.00 72.50 321 LYS A CA 1
ATOM 2658 C C . LYS A 1 321 ? -6.351 -2.694 23.379 1.00 72.50 321 LYS A C 1
ATOM 2660 O O . LYS A 1 321 ? -7.270 -2.676 24.189 1.00 72.50 321 LYS A O 1
ATOM 2665 N N . LYS A 1 322 ? -5.884 -3.801 22.794 1.00 60.44 322 LYS A N 1
ATOM 2666 C CA . LYS A 1 322 ? -6.294 -5.169 23.109 1.00 60.44 322 LYS A CA 1
ATOM 2667 C C . LYS A 1 322 ? -5.612 -5.682 24.375 1.00 60.44 322 LYS A C 1
ATOM 2669 O O . LYS A 1 322 ? -6.229 -6.526 25.055 1.00 60.44 322 LYS A O 1
#

Secondary structure (DSSP, 8-state):
-------S-----------S-HHHHHHHHHHHHHHHHHHHHHHHHHHHHHHHHHHHHHHHHHHHHHHHHHHHHHHHHHHHHHHHHHHHHHHHHHHHHHHHHHHHHHHHHHHHHHHHHHHHHHHHHHHHHHHHHHHHHHHHHHHHHHHHHHHHHHHHHHHHHHHHHHHHHHHHHHHHHHHHHHHHHHHHHHHHHHHHHHHHHHHHHHHHHHHHHHHHHHHHHHHHHHHHHHTT---PPTTHHHHHHHHHHHHHHHHHHHHHHHHHHHHHHHHHHHHHHHHHHHHHHHHHHHHHHHHHHHHHHHHHHHHHHHHHHHHHHHHTT-